Protein AF-A0A6B1F336-F1 (afdb_monomer)

Nearest PDB structures (foldseek):
  6aym-assembly1_A  TM=8.377E-01  e=5.471E-07  Campylobacter jejuni
  3nm4-assembly1_B  TM=8.228E-01  e=7.830E-07  Helicobacter pylori J99
  4bmy-assembly1_A  TM=8.134E-01  e=9.943E-07  Helicobacter pylori 26695
  4bn0-assembly2_D  TM=7.782E-01  e=7.830E-07  Helicobacter pylori 26695
  4bmy-assembly1_B  TM=7.282E-01  e=1.604E-06  Helicobacter pylori 26695

Foldseek 3Di:
DDDDDDDDDDDDDDDDDPPPPPPPVVVVVVVVVVVVVVVVVVPPPPPPQQPAAEEFAEEEEQDVVVLVVQVVQFDPWDWDQDPNWIWIWGAHPNTTYIYGYQYPDPVSNVVVVVVNVSRHNHPYYDYDYDDDDPDPVADPPAAEDDQKAFDQQQWAQFDDDPPATDDDPPFDQPDDADRRTGGAFDWDDDPPDPDIDTDGIDGDDPVVSVVVVVVQVVDFADQADPVGDGDPDGYGYD

Mean predicted aligned error: 11.98 Å

Sequence (238 aa):
MDNEFEPRIEKDQEISMNTMRYRSNRFTTGMVMLVITTILIVLTPVAKSEELIGERIAVVSAFAPELEILKSEIEDGSVHRINGIEFTTGVLEGQDVVLFLSGISMVNATMTVQLALNQFNIRSIVFSGIAGGVDPQFDIGDVIIAEQWGQYLEMVFARQIEEGWETIPFFEYPYGNFGMMFPRSVTVVREGLDTPETRFWFPADQGLLENALQTAGNIVLERCTDGGLCLPETPKIS

Structure (mmCIF, N/CA/C/O backbone):
data_AF-A0A6B1F336-F1
#
_entry.id   AF-A0A6B1F336-F1
#
loop_
_atom_site.group_PDB
_atom_site.id
_atom_site.type_symbol
_atom_site.label_atom_id
_atom_site.label_alt_id
_atom_site.label_comp_id
_atom_site.label_asym_id
_atom_site.label_entity_id
_atom_site.label_seq_id
_atom_site.pdbx_PDB_ins_code
_atom_site.Cartn_x
_atom_site.Cartn_y
_atom_site.Cartn_z
_atom_site.occupancy
_atom_site.B_iso_or_equiv
_atom_site.auth_seq_id
_atom_site.auth_comp_id
_atom_site.auth_asym_id
_atom_site.auth_atom_id
_atom_site.pdbx_PDB_model_num
ATOM 1 N N . MET A 1 1 ? 39.350 85.275 -24.161 1.00 43.38 1 MET A N 1
ATOM 2 C CA . MET A 1 1 ? 38.900 84.322 -23.122 1.00 43.38 1 MET A CA 1
ATOM 3 C C . MET A 1 1 ? 40.160 83.759 -22.465 1.00 43.38 1 MET A C 1
ATOM 5 O O . MET A 1 1 ? 40.454 82.583 -22.607 1.00 43.38 1 MET A O 1
ATOM 9 N N . ASP A 1 2 ? 41.099 84.618 -22.063 1.00 33.50 2 ASP A N 1
ATOM 10 C CA . ASP A 1 2 ? 41.127 85.410 -20.808 1.00 33.50 2 ASP A CA 1
ATOM 11 C C . ASP A 1 2 ? 41.397 84.445 -19.639 1.00 33.50 2 ASP A C 1
ATOM 13 O O . ASP A 1 2 ? 40.483 83.761 -19.194 1.00 33.50 2 ASP A O 1
ATOM 17 N N . ASN A 1 3 ? 42.657 84.041 -19.442 1.00 29.06 3 ASN A N 1
ATOM 18 C CA . ASN A 1 3 ? 43.692 84.624 -18.563 1.00 29.06 3 ASN A CA 1
ATOM 19 C C . ASN A 1 3 ? 43.3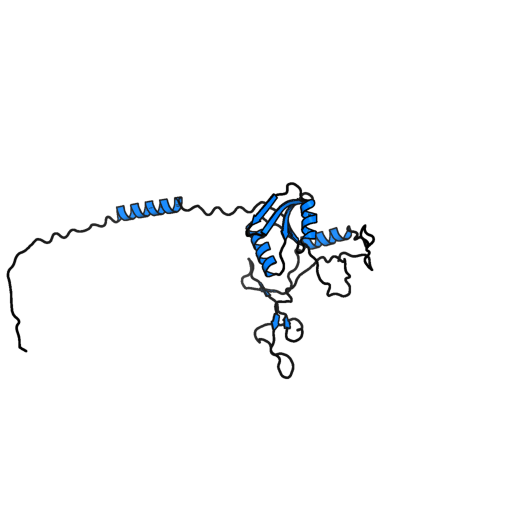36 84.667 -17.065 1.00 29.06 3 ASN A C 1
ATOM 21 O O . ASN A 1 3 ? 42.401 85.352 -16.673 1.00 29.06 3 ASN A O 1
ATOM 25 N N . GLU A 1 4 ? 44.173 83.946 -16.300 1.00 38.00 4 GLU A N 1
ATOM 26 C CA . GLU A 1 4 ? 44.745 84.234 -14.970 1.00 38.00 4 GLU A CA 1
ATOM 27 C C . GLU A 1 4 ? 43.874 84.906 -13.899 1.00 38.00 4 GLU A C 1
ATOM 29 O O . GLU A 1 4 ? 43.385 86.008 -14.098 1.00 38.00 4 GLU A O 1
ATOM 34 N N . PHE A 1 5 ? 43.845 84.319 -12.694 1.00 33.66 5 PHE A N 1
ATOM 35 C CA . PHE A 1 5 ? 44.401 84.951 -11.482 1.00 33.66 5 PHE A CA 1
ATOM 36 C C . PHE A 1 5 ? 44.210 84.040 -10.250 1.00 33.66 5 PHE A C 1
ATOM 38 O O . PHE A 1 5 ? 43.093 83.805 -9.800 1.00 33.66 5 PHE A O 1
ATOM 45 N N . GLU A 1 6 ? 45.310 83.587 -9.650 1.00 39.00 6 GLU A N 1
ATOM 46 C CA . GLU A 1 6 ? 45.445 83.604 -8.184 1.00 39.00 6 GLU A CA 1
ATOM 47 C C . GLU A 1 6 ? 46.127 84.942 -7.833 1.00 39.00 6 GLU A C 1
ATOM 49 O O . GLU A 1 6 ? 46.970 85.361 -8.636 1.00 39.00 6 GLU A O 1
ATOM 54 N N . PRO A 1 7 ? 45.847 85.629 -6.692 1.00 40.34 7 PRO A N 1
ATOM 55 C CA . PRO A 1 7 ? 46.246 85.084 -5.381 1.00 40.34 7 PRO A CA 1
ATOM 56 C C . PRO A 1 7 ? 45.521 85.610 -4.095 1.00 40.34 7 PRO A C 1
ATOM 58 O O . PRO A 1 7 ? 44.854 86.637 -4.083 1.00 40.34 7 PRO A O 1
ATOM 61 N N . ARG A 1 8 ? 45.808 84.920 -2.974 1.00 30.42 8 ARG A N 1
ATOM 62 C CA . ARG A 1 8 ? 46.264 85.434 -1.648 1.00 30.42 8 ARG A CA 1
ATOM 63 C C . ARG A 1 8 ? 45.328 86.243 -0.694 1.00 30.42 8 ARG A C 1
ATOM 65 O O . ARG A 1 8 ? 45.222 87.455 -0.792 1.00 30.42 8 ARG A O 1
ATOM 72 N N . ILE A 1 9 ? 44.906 85.522 0.367 1.00 32.06 9 ILE A N 1
ATOM 73 C CA . ILE A 1 9 ? 45.094 85.744 1.837 1.00 32.06 9 ILE A CA 1
ATOM 74 C C . ILE A 1 9 ? 44.223 86.743 2.659 1.00 32.06 9 ILE A C 1
ATOM 76 O O . ILE A 1 9 ? 44.150 87.933 2.383 1.00 32.06 9 ILE A O 1
ATOM 80 N N . GLU A 1 10 ? 43.717 86.160 3.765 1.00 32.97 10 GLU A N 1
ATOM 81 C CA . GLU A 1 10 ? 43.326 86.641 5.116 1.00 32.97 10 GLU A CA 1
ATOM 82 C C . GLU A 1 10 ? 42.222 87.683 5.331 1.00 32.97 10 GLU A C 1
ATOM 84 O O . GLU A 1 10 ? 42.366 88.871 5.052 1.00 32.97 10 GLU A O 1
ATOM 89 N N . LYS A 1 11 ? 41.220 87.257 6.117 1.00 32.69 11 LYS A N 1
ATOM 90 C CA . LYS A 1 11 ? 41.076 87.780 7.483 1.00 32.69 11 LYS A CA 1
ATOM 91 C C . LYS A 1 11 ? 40.481 86.741 8.434 1.00 32.69 11 LYS A C 1
ATOM 93 O O . LYS A 1 11 ? 39.461 86.124 8.138 1.00 32.69 11 LYS A O 1
ATOM 98 N N . ASP A 1 12 ? 41.163 86.592 9.560 1.00 32.72 12 ASP A N 1
ATOM 99 C CA . ASP A 1 12 ? 40.822 85.796 10.730 1.00 32.72 12 ASP A CA 1
ATOM 100 C C . ASP A 1 12 ? 39.428 86.092 11.290 1.00 32.72 12 ASP A C 1
ATOM 102 O O . ASP A 1 12 ? 39.034 87.255 11.390 1.00 32.72 12 ASP A O 1
ATOM 106 N N . GLN A 1 13 ? 38.755 85.053 11.789 1.00 34.59 13 GLN A N 1
ATOM 107 C CA . GLN A 1 13 ? 38.237 85.077 13.159 1.00 34.59 13 GLN A CA 1
ATOM 108 C C . GLN A 1 13 ? 37.885 83.664 13.642 1.00 34.59 13 GLN A C 1
ATOM 110 O O . GLN A 1 13 ? 36.999 82.990 13.120 1.00 34.59 13 GLN A O 1
ATOM 115 N N . GLU A 1 14 ? 38.623 83.241 14.667 1.00 33.72 14 GLU A N 1
ATOM 116 C CA . GLU A 1 14 ? 38.375 82.084 15.521 1.00 33.72 14 GLU A CA 1
ATOM 117 C C . GLU A 1 14 ? 36.916 82.004 15.990 1.00 33.72 14 GLU A C 1
ATOM 119 O O . GLU A 1 14 ? 36.414 82.925 16.633 1.00 33.72 14 GLU A O 1
ATOM 124 N N . ILE A 1 15 ? 36.272 80.848 15.804 1.00 38.19 15 ILE A N 1
ATOM 125 C CA . ILE A 1 15 ? 35.201 80.401 16.702 1.00 38.19 15 ILE A CA 1
ATOM 126 C C . ILE A 1 15 ? 35.494 78.960 17.123 1.00 38.19 15 ILE A C 1
ATOM 128 O O . ILE A 1 15 ? 35.215 77.994 16.420 1.00 38.19 15 ILE A O 1
ATOM 132 N N . SER A 1 16 ? 36.123 78.885 18.294 1.00 38.12 16 SER A N 1
ATOM 133 C CA . SER A 1 16 ? 36.136 77.818 19.296 1.00 38.12 16 SER A CA 1
ATOM 134 C C . SER A 1 16 ? 35.609 76.433 18.889 1.00 38.12 16 SER A C 1
ATOM 136 O O . SER A 1 16 ? 34.413 76.164 18.765 1.00 38.12 16 SER A O 1
ATOM 138 N N . MET A 1 17 ? 36.566 75.516 18.818 1.00 31.95 17 MET A N 1
ATOM 139 C CA . MET A 1 17 ? 36.429 74.073 18.728 1.00 31.95 17 MET A CA 1
ATOM 140 C C . MET A 1 17 ? 35.826 73.487 20.019 1.00 31.95 17 MET A C 1
ATOM 142 O O . MET A 1 17 ? 36.551 73.107 20.935 1.00 31.95 17 MET A O 1
ATOM 146 N N . ASN A 1 18 ? 34.500 73.335 20.075 1.00 36.03 18 ASN A N 1
ATOM 147 C CA . ASN A 1 18 ? 33.860 72.416 21.020 1.00 36.03 18 ASN A CA 1
ATOM 148 C C . ASN A 1 18 ? 33.787 71.021 20.390 1.00 36.03 18 ASN A C 1
ATOM 150 O O . ASN A 1 18 ? 32.838 70.659 19.696 1.00 36.03 18 ASN A O 1
ATOM 154 N N . THR A 1 19 ? 34.814 70.215 20.654 1.00 38.88 19 THR A N 1
ATOM 155 C CA . THR A 1 19 ? 34.783 68.768 20.434 1.00 38.88 19 THR A CA 1
ATOM 156 C C . THR A 1 19 ? 33.778 68.148 21.403 1.00 38.88 19 THR A C 1
ATOM 158 O O . THR A 1 19 ? 34.105 67.751 22.522 1.00 38.88 19 THR A O 1
ATOM 161 N N . MET A 1 20 ? 32.518 68.056 20.978 1.00 36.62 20 MET A N 1
ATOM 162 C CA . MET A 1 20 ? 31.505 67.276 21.680 1.00 36.62 20 MET A CA 1
ATOM 163 C C . MET A 1 20 ? 31.857 65.791 21.505 1.00 36.62 20 MET A C 1
ATOM 165 O O . MET A 1 20 ? 31.431 65.123 20.566 1.00 36.62 20 MET A O 1
ATOM 169 N N . ARG A 1 21 ? 32.716 65.277 22.394 1.00 39.59 21 ARG A N 1
ATOM 170 C CA . ARG A 1 21 ? 32.982 63.845 22.553 1.00 39.59 21 ARG A CA 1
ATOM 171 C C . ARG A 1 21 ? 31.654 63.151 22.857 1.00 39.59 21 ARG A C 1
ATOM 173 O O . ARG A 1 21 ? 31.226 63.116 24.010 1.00 39.59 21 ARG A O 1
ATOM 180 N N . TYR A 1 22 ? 31.022 62.566 21.843 1.00 45.56 22 TYR A N 1
ATOM 181 C CA . TYR A 1 22 ? 29.953 61.594 22.041 1.00 45.56 22 TYR A CA 1
ATOM 182 C C . TYR A 1 22 ? 30.577 60.350 22.686 1.00 45.56 22 TYR A C 1
ATOM 184 O O . TYR A 1 22 ? 31.085 59.450 22.018 1.00 45.56 22 TYR A O 1
ATOM 192 N N . ARG A 1 23 ? 30.628 60.339 24.023 1.00 47.25 23 ARG A N 1
ATOM 193 C CA . ARG A 1 23 ? 30.954 59.153 24.819 1.00 47.25 23 ARG A CA 1
ATOM 194 C C . ARG A 1 23 ? 29.787 58.190 24.635 1.00 47.25 23 ARG A C 1
ATOM 196 O O . ARG A 1 23 ? 28.815 58.249 25.382 1.00 47.25 23 ARG A O 1
ATOM 203 N N . SER A 1 24 ? 29.863 57.334 23.614 1.00 52.38 24 SER A N 1
ATOM 204 C CA . SER A 1 24 ? 28.939 56.213 23.492 1.00 52.38 24 SER A CA 1
ATOM 205 C C . SER A 1 24 ? 29.091 55.377 24.757 1.00 52.38 24 SER A C 1
ATOM 207 O O . SER A 1 24 ? 30.141 54.808 25.064 1.00 52.38 24 SER A O 1
ATOM 209 N N . ASN A 1 25 ? 28.053 55.403 25.580 1.00 51.66 25 ASN A N 1
ATOM 210 C CA . ASN A 1 25 ? 28.054 54.719 26.851 1.00 51.66 25 ASN A CA 1
ATOM 211 C C . ASN A 1 25 ? 27.819 53.233 26.515 1.00 51.66 25 ASN A C 1
ATOM 213 O O . ASN A 1 25 ? 26.686 52.756 26.420 1.00 51.66 25 ASN A O 1
ATOM 217 N N . ARG A 1 26 ? 28.915 52.517 26.208 1.00 55.91 26 ARG A N 1
ATOM 218 C CA . ARG A 1 26 ? 28.899 51.106 25.7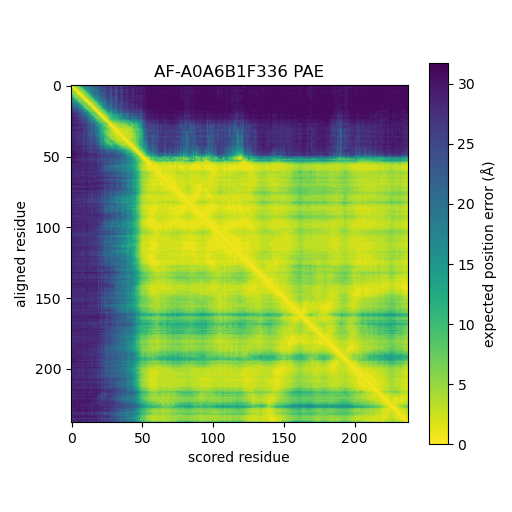65 1.00 55.91 26 ARG A CA 1
ATOM 219 C C . ARG A 1 26 ? 28.128 50.214 26.749 1.00 55.91 26 ARG A C 1
ATOM 221 O O . ARG A 1 26 ? 27.511 49.243 26.331 1.00 55.91 26 ARG A O 1
ATOM 228 N N . PHE A 1 27 ? 28.078 50.611 28.023 1.00 55.94 27 PHE A N 1
ATOM 229 C CA . PHE A 1 27 ? 27.295 49.968 29.078 1.00 55.94 27 PHE A CA 1
ATOM 230 C C . PHE A 1 27 ? 25.774 50.106 28.916 1.00 55.94 27 PHE A C 1
ATOM 232 O O . PHE A 1 27 ? 25.071 49.104 28.997 1.00 55.94 27 PHE A O 1
ATOM 239 N N . THR A 1 28 ? 25.238 51.303 28.652 1.00 56.69 28 THR A N 1
ATOM 240 C CA . THR A 1 28 ? 23.777 51.470 28.498 1.00 56.69 28 THR A CA 1
ATOM 241 C C . THR A 1 28 ? 23.286 50.907 27.173 1.00 56.69 28 THR A C 1
ATOM 243 O O . THR A 1 28 ? 22.206 50.333 27.120 1.00 56.69 28 THR A O 1
ATOM 246 N N . THR A 1 29 ? 24.100 50.998 26.119 1.00 58.81 29 THR A N 1
ATOM 247 C CA . THR A 1 29 ? 23.780 50.398 24.813 1.00 58.81 29 THR A CA 1
ATOM 248 C C . THR A 1 29 ? 23.741 48.870 24.913 1.00 58.81 29 THR A C 1
ATOM 250 O O . THR A 1 29 ? 22.810 48.248 24.411 1.00 58.81 29 THR A O 1
ATOM 253 N N . GLY A 1 30 ? 24.697 48.267 25.633 1.00 61.75 30 GLY A N 1
ATOM 254 C CA . GLY A 1 30 ? 24.713 46.828 25.901 1.00 61.75 30 GLY A CA 1
ATOM 255 C C . GLY A 1 30 ? 23.537 46.364 26.762 1.00 61.75 30 GLY A C 1
ATOM 256 O O . GLY A 1 30 ? 22.941 45.338 26.462 1.00 61.75 30 GLY A O 1
ATOM 257 N N . MET A 1 31 ? 23.146 47.136 27.780 1.00 65.50 31 MET A N 1
ATOM 258 C CA . MET A 1 31 ? 22.017 46.791 28.654 1.00 65.50 31 MET A CA 1
ATOM 259 C C . MET A 1 31 ? 20.665 46.898 27.936 1.00 65.50 31 MET A C 1
ATOM 261 O O . MET A 1 31 ? 19.825 46.019 28.090 1.00 65.50 31 MET A O 1
ATOM 265 N N . VAL A 1 32 ? 20.467 47.930 27.109 1.00 68.06 32 VAL A N 1
ATOM 266 C CA . VAL A 1 32 ? 19.256 48.077 26.285 1.00 68.06 32 VAL A CA 1
ATOM 267 C C . VAL A 1 32 ? 19.181 46.972 25.232 1.00 68.06 32 VAL A C 1
ATOM 269 O O . VAL A 1 32 ? 18.121 46.380 25.058 1.00 68.06 32 VAL A O 1
ATOM 272 N N . MET A 1 33 ? 20.300 46.632 24.584 1.00 63.00 33 MET A N 1
ATOM 273 C CA . MET A 1 33 ? 20.345 45.512 23.641 1.00 63.00 33 MET A CA 1
ATOM 274 C C . MET A 1 33 ? 20.056 44.176 24.339 1.00 63.00 33 MET A C 1
ATOM 276 O O . MET A 1 33 ? 19.300 43.371 23.803 1.00 63.00 33 MET A O 1
ATOM 280 N N . LEU A 1 34 ? 20.590 43.957 25.547 1.00 68.69 34 LEU A N 1
ATOM 281 C CA . LEU A 1 34 ? 20.335 42.747 26.329 1.00 68.69 34 LEU A CA 1
ATOM 282 C C . LEU A 1 34 ? 18.849 42.638 26.678 1.00 68.69 34 LEU A C 1
ATOM 284 O O . LEU A 1 34 ? 18.248 41.625 26.363 1.00 68.69 34 LEU A O 1
ATOM 288 N N . VAL A 1 35 ? 18.242 43.704 27.213 1.00 72.12 35 VAL A N 1
ATOM 289 C CA . VAL A 1 35 ? 16.811 43.750 27.567 1.00 72.12 35 VAL A CA 1
ATOM 290 C C . VAL A 1 35 ? 15.918 43.525 26.345 1.00 72.12 35 VAL A C 1
ATOM 292 O O . VAL A 1 35 ? 14.971 42.748 26.423 1.00 72.12 35 VAL A O 1
ATOM 295 N N . ILE A 1 36 ? 16.234 44.147 25.205 1.00 69.94 36 ILE A N 1
ATOM 296 C CA . ILE A 1 36 ? 15.511 43.924 23.944 1.00 69.94 36 ILE A CA 1
ATOM 297 C C . ILE A 1 36 ? 15.635 42.460 23.497 1.00 69.94 36 ILE A C 1
ATOM 299 O O . ILE A 1 36 ? 14.638 41.859 23.108 1.00 69.94 36 ILE A O 1
ATOM 303 N N . THR A 1 37 ? 16.823 41.860 23.610 1.00 64.19 37 THR A N 1
ATOM 304 C CA . THR A 1 37 ? 17.054 40.453 23.242 1.00 64.19 37 THR A CA 1
ATOM 305 C C . THR A 1 37 ? 16.303 39.495 24.172 1.00 64.19 37 THR A C 1
ATOM 307 O O . THR A 1 37 ? 15.678 38.554 23.693 1.00 64.19 37 THR A O 1
ATOM 310 N N . THR A 1 38 ? 16.274 39.747 25.487 1.00 65.25 38 THR A N 1
ATOM 311 C CA . THR A 1 38 ? 15.503 38.921 26.431 1.00 65.25 38 THR A CA 1
ATOM 312 C C . THR A 1 38 ? 14.000 39.044 26.192 1.00 65.25 38 THR A C 1
ATOM 314 O O . THR A 1 38 ? 13.295 38.043 26.236 1.00 65.25 38 THR A O 1
ATOM 317 N N . ILE A 1 39 ? 13.503 40.250 25.896 1.00 67.62 39 ILE A N 1
ATOM 318 C CA . ILE A 1 39 ? 12.091 40.479 25.558 1.00 67.62 39 ILE A CA 1
ATOM 319 C C . ILE A 1 39 ? 11.716 39.747 24.261 1.00 67.62 39 ILE A C 1
ATOM 321 O O . ILE A 1 39 ? 10.661 39.121 24.208 1.00 67.62 39 ILE A O 1
ATOM 325 N N . LEU A 1 40 ? 12.585 39.758 23.246 1.00 61.00 40 LEU A N 1
ATOM 326 C CA . LEU A 1 40 ? 12.384 39.005 22.003 1.00 61.00 40 LEU A CA 1
ATOM 327 C C . LEU A 1 40 ? 12.316 37.488 22.242 1.00 61.00 40 LEU A C 1
ATOM 329 O O . LEU A 1 40 ? 11.450 36.845 21.664 1.00 61.00 40 LEU A O 1
ATOM 333 N N . ILE A 1 41 ? 13.146 36.926 23.127 1.00 63.16 41 ILE A N 1
ATOM 334 C CA . ILE A 1 41 ? 13.123 35.489 23.476 1.00 63.16 41 ILE A CA 1
ATOM 335 C C . ILE A 1 41 ? 11.853 35.100 24.255 1.00 63.16 41 ILE A C 1
ATOM 337 O O . ILE A 1 41 ? 11.340 33.997 24.100 1.00 63.16 41 ILE A O 1
ATOM 341 N N . VAL A 1 42 ? 11.318 35.994 25.091 1.00 62.44 42 VAL A N 1
ATOM 342 C CA . VAL A 1 42 ? 10.074 35.734 25.843 1.00 62.44 42 VAL A CA 1
ATOM 343 C C . VAL A 1 42 ? 8.831 35.895 24.957 1.00 62.44 42 VAL A C 1
ATOM 345 O O . VAL A 1 42 ? 7.820 35.238 25.194 1.00 62.44 42 VAL A O 1
ATOM 348 N N . LEU A 1 43 ? 8.897 36.754 23.933 1.00 59.19 43 LEU A N 1
ATOM 349 C CA . LEU A 1 43 ? 7.804 36.999 22.986 1.00 59.19 43 LEU A CA 1
ATOM 350 C C . LEU A 1 43 ? 7.815 36.067 21.773 1.00 59.19 43 LEU A C 1
ATOM 352 O O . LEU A 1 43 ? 6.814 36.022 21.057 1.00 59.19 43 LEU A O 1
ATOM 356 N N . THR A 1 44 ? 8.896 35.322 21.519 1.00 59.69 44 THR A N 1
ATOM 357 C CA . THR A 1 44 ? 8.809 34.215 20.568 1.00 59.69 44 THR A CA 1
ATOM 358 C C . THR A 1 44 ? 7.836 33.197 21.146 1.00 59.69 44 THR A C 1
ATOM 360 O O . THR A 1 44 ? 8.102 32.694 22.242 1.00 59.69 44 THR A O 1
ATOM 363 N N . PRO A 1 45 ? 6.727 32.861 20.459 1.00 57.53 45 PRO A N 1
ATOM 364 C CA . PRO A 1 45 ? 6.021 31.645 20.802 1.00 57.53 45 PRO A CA 1
ATOM 365 C C . PRO A 1 45 ? 7.070 30.542 20.699 1.00 57.53 45 PRO A C 1
ATOM 367 O O . PRO A 1 45 ? 7.608 30.296 19.618 1.00 57.53 45 PRO A O 1
ATOM 370 N N . VAL A 1 46 ? 7.427 29.937 21.836 1.00 57.78 46 VAL A N 1
ATOM 371 C CA . VAL A 1 46 ? 8.085 28.633 21.824 1.00 57.78 46 VAL A CA 1
ATOM 372 C C . VAL A 1 46 ? 7.229 27.816 20.876 1.00 57.78 46 VAL A C 1
ATOM 374 O O . VAL A 1 46 ? 6.024 27.702 21.114 1.00 57.78 46 VAL A O 1
ATOM 377 N N . ALA A 1 47 ? 7.807 27.384 19.753 1.00 55.84 47 ALA A N 1
ATOM 378 C CA . ALA A 1 47 ? 7.118 26.518 18.818 1.00 55.84 47 ALA A CA 1
ATOM 379 C C . ALA A 1 47 ? 6.642 25.331 19.650 1.00 55.84 47 ALA A C 1
ATOM 381 O O . ALA A 1 47 ? 7.451 24.520 20.100 1.00 55.84 47 ALA A O 1
ATOM 382 N N . LYS A 1 48 ? 5.350 25.323 19.985 1.00 44.28 48 LYS A N 1
ATOM 383 C CA . LYS A 1 48 ? 4.733 24.225 20.704 1.00 44.28 48 LYS A CA 1
ATOM 384 C C . LYS A 1 48 ? 4.931 23.055 19.757 1.00 44.28 48 LYS A C 1
ATOM 386 O O . LYS A 1 48 ? 4.409 23.109 18.646 1.00 44.28 48 LYS A O 1
ATOM 391 N N . SER A 1 49 ? 5.773 22.095 20.137 1.00 57.84 49 SER A N 1
ATOM 392 C CA . SER A 1 49 ? 5.875 20.842 19.399 1.00 57.84 49 SER A CA 1
ATOM 393 C C . SER A 1 49 ? 4.446 20.358 19.219 1.00 57.84 49 SER A C 1
ATOM 395 O O . SER A 1 49 ? 3.724 20.249 20.214 1.00 57.84 49 SER A O 1
ATOM 397 N N . GLU A 1 50 ? 4.012 20.219 17.971 1.00 64.75 50 GLU A N 1
ATOM 398 C CA . GLU A 1 50 ? 2.686 19.706 17.663 1.00 64.75 50 GLU A CA 1
ATOM 399 C C . GLU A 1 50 ? 2.647 18.310 18.288 1.00 64.75 50 GLU A C 1
ATOM 401 O O . GLU A 1 50 ? 3.413 17.423 17.914 1.00 64.75 50 GLU A O 1
ATOM 406 N N . GLU A 1 51 ? 1.923 18.184 19.399 1.00 78.56 51 GLU A N 1
ATOM 407 C CA . GLU A 1 51 ? 1.889 16.947 20.161 1.00 78.56 51 GLU A CA 1
ATOM 408 C C . GLU A 1 51 ? 1.108 15.952 19.316 1.00 78.56 51 GLU A C 1
ATOM 410 O O . GLU A 1 51 ? -0.068 16.184 19.021 1.00 78.56 51 GLU A O 1
ATOM 415 N N . LEU A 1 52 ? 1.791 14.893 18.873 1.00 85.00 52 LEU A N 1
ATOM 416 C CA . LEU A 1 52 ? 1.174 13.852 18.066 1.00 85.00 52 LEU A CA 1
ATOM 417 C C . LEU A 1 52 ? -0.065 13.336 18.791 1.00 85.00 52 LEU A C 1
ATOM 419 O O . LEU A 1 52 ? -0.019 12.998 19.976 1.00 85.00 52 LEU A O 1
ATOM 423 N N . ILE A 1 53 ? -1.175 13.248 18.070 1.00 82.88 53 ILE A N 1
ATOM 424 C CA . ILE A 1 53 ? -2.404 12.706 18.638 1.00 82.88 53 ILE A CA 1
ATOM 425 C C . ILE A 1 53 ? -2.142 11.216 18.911 1.00 82.88 53 ILE A C 1
ATOM 427 O O . ILE A 1 53 ? -1.652 10.527 18.016 1.00 82.88 53 ILE A O 1
ATOM 431 N N . GLY A 1 54 ? -2.445 10.760 20.137 1.00 87.62 54 GLY A N 1
ATOM 432 C CA . GLY A 1 54 ? -1.950 9.540 20.808 1.00 87.62 54 GLY A CA 1
ATOM 433 C C . GLY A 1 54 ? -1.780 8.251 19.990 1.00 87.62 54 GLY A C 1
ATOM 434 O O . GLY A 1 54 ? -2.285 8.127 18.876 1.00 87.62 54 GLY A O 1
ATOM 435 N N . GLU A 1 55 ? -1.051 7.290 20.564 1.00 95.00 55 GLU A N 1
ATOM 436 C CA . GLU A 1 55 ? -0.610 6.063 19.881 1.00 95.00 55 GLU A CA 1
ATOM 437 C C . GLU A 1 55 ? -1.752 5.305 19.182 1.00 95.00 55 GLU A C 1
ATOM 439 O O . GLU A 1 55 ? -2.806 5.107 19.777 1.00 95.00 55 GLU A O 1
ATOM 444 N N . ARG A 1 56 ? -1.562 4.901 17.916 1.00 97.31 56 ARG A N 1
ATOM 445 C CA . ARG A 1 56 ? -2.613 4.245 17.113 1.00 97.31 56 ARG A CA 1
ATOM 446 C C . ARG A 1 56 ? -2.093 3.405 15.948 1.00 97.31 56 ARG A C 1
ATOM 448 O O . ARG A 1 56 ? -0.977 3.617 15.469 1.00 97.31 56 ARG A O 1
ATOM 455 N N . ILE A 1 57 ? -2.937 2.509 15.435 1.00 98.19 57 ILE A N 1
ATOM 456 C CA . ILE A 1 57 ? -2.733 1.826 14.147 1.00 98.19 57 ILE A CA 1
ATOM 457 C C . ILE A 1 57 ? -3.322 2.687 13.025 1.00 98.19 57 ILE A C 1
ATOM 459 O O . ILE A 1 57 ? -4.480 3.094 13.084 1.00 98.19 57 ILE A O 1
ATOM 463 N N . ALA A 1 58 ? -2.555 2.945 11.971 1.00 98.31 58 ALA A N 1
ATOM 464 C CA . ALA A 1 58 ? -3.105 3.508 10.746 1.00 98.31 58 ALA A CA 1
ATOM 465 C C . ALA A 1 58 ? -3.710 2.398 9.887 1.00 98.31 58 ALA A C 1
ATOM 467 O O . ALA A 1 58 ? -3.009 1.466 9.499 1.00 98.31 58 ALA A O 1
ATOM 468 N N . VAL A 1 59 ? -4.992 2.520 9.562 1.00 98.12 59 VAL A N 1
ATOM 469 C CA . VAL A 1 59 ? -5.684 1.636 8.625 1.00 98.12 59 VAL A CA 1
ATOM 470 C C . VAL A 1 59 ? -5.983 2.447 7.369 1.00 98.12 59 VAL A C 1
ATOM 472 O O . VAL A 1 59 ? -6.793 3.373 7.363 1.00 98.12 59 VAL A O 1
ATOM 475 N N . VAL A 1 60 ? -5.249 2.140 6.307 1.00 98.12 60 VAL A N 1
ATOM 476 C CA . VAL A 1 60 ? -5.216 2.920 5.071 1.00 98.12 60 VAL A CA 1
ATOM 477 C C . VAL A 1 60 ? -5.918 2.136 3.980 1.00 98.12 60 VAL A C 1
ATOM 479 O O . VAL A 1 60 ? -5.592 0.973 3.765 1.00 98.12 60 VAL A O 1
ATOM 482 N N . SER A 1 61 ? -6.839 2.766 3.252 1.00 96.75 61 SER A N 1
ATOM 483 C CA . SER A 1 61 ? -7.433 2.150 2.061 1.00 96.75 61 SER A CA 1
ATOM 484 C C . SER A 1 61 ? -7.171 2.972 0.801 1.00 96.75 61 SER A C 1
ATOM 486 O O . SER A 1 61 ? -7.125 4.204 0.830 1.00 96.75 61 SER A O 1
ATOM 488 N N . ALA A 1 62 ? -7.005 2.288 -0.329 1.00 92.88 62 ALA A N 1
ATOM 489 C CA . ALA A 1 62 ? -7.020 2.910 -1.651 1.00 92.88 62 ALA A CA 1
ATOM 490 C C . ALA A 1 62 ? -8.442 3.108 -2.210 1.00 92.88 62 ALA A C 1
ATOM 492 O O . ALA A 1 62 ? -8.616 3.852 -3.178 1.00 92.88 62 ALA A O 1
ATOM 493 N N . PHE A 1 63 ? -9.454 2.450 -1.634 1.00 93.31 63 PHE A N 1
ATOM 494 C CA . PHE A 1 63 ? -10.798 2.359 -2.194 1.00 93.31 63 PHE A CA 1
ATOM 495 C C . PHE A 1 63 ? -11.866 2.787 -1.180 1.00 93.31 63 PHE A C 1
ATOM 497 O O . PHE A 1 63 ? -12.060 2.170 -0.140 1.00 93.31 63 PHE A O 1
ATOM 504 N N . ALA A 1 64 ? -12.591 3.864 -1.497 1.00 93.81 64 ALA A N 1
ATOM 505 C CA . ALA A 1 64 ? -13.525 4.491 -0.558 1.00 93.81 64 ALA A CA 1
ATOM 506 C C . ALA A 1 64 ? -14.574 3.536 0.049 1.00 93.81 64 ALA A C 1
ATOM 508 O O . ALA A 1 64 ? -14.734 3.578 1.264 1.00 93.81 64 ALA A O 1
ATOM 509 N N . PRO A 1 65 ? -15.243 2.650 -0.715 1.00 93.31 65 PRO A N 1
ATOM 510 C CA . PRO A 1 65 ? -16.217 1.724 -0.139 1.00 93.31 65 PRO A CA 1
ATOM 511 C C . PRO A 1 65 ? -15.654 0.796 0.944 1.00 93.31 65 PRO A C 1
ATOM 513 O O . PRO A 1 65 ? -16.355 0.542 1.916 1.00 93.31 65 PRO A O 1
ATOM 516 N N . GLU A 1 66 ? -14.402 0.337 0.824 1.00 90.94 66 GLU A N 1
ATOM 517 C CA . GLU A 1 66 ? -13.752 -0.457 1.882 1.00 90.94 66 GLU A CA 1
ATOM 518 C C . GLU A 1 66 ? -13.611 0.360 3.168 1.00 90.94 66 GLU A C 1
ATOM 520 O O . GLU A 1 66 ? -13.926 -0.117 4.256 1.00 90.94 66 GLU A O 1
ATOM 525 N N . LEU A 1 67 ? -13.170 1.615 3.044 1.00 94.75 67 LEU A N 1
ATOM 526 C CA . LEU A 1 67 ? -12.970 2.483 4.200 1.00 94.75 67 LEU A CA 1
ATOM 527 C C . LEU A 1 67 ? -14.291 2.845 4.888 1.00 94.75 67 LEU A C 1
ATOM 529 O O . LEU A 1 67 ? -14.332 2.937 6.110 1.00 94.75 67 LEU A O 1
ATOM 533 N N . GLU A 1 68 ? -15.360 3.064 4.121 1.00 95.19 68 GLU A N 1
ATOM 534 C CA . GLU A 1 68 ? -16.668 3.426 4.677 1.00 95.19 68 GLU A CA 1
ATOM 535 C C . GLU A 1 68 ? -17.296 2.284 5.491 1.00 95.19 68 GLU A C 1
ATOM 537 O O . GLU A 1 68 ? -17.943 2.557 6.501 1.00 95.19 68 GLU A O 1
ATOM 542 N N . ILE A 1 69 ? -17.047 1.020 5.123 1.00 93.88 69 ILE A N 1
ATOM 543 C CA . ILE A 1 69 ? -17.449 -0.138 5.940 1.00 93.88 69 ILE A CA 1
ATOM 544 C C . ILE A 1 69 ? -16.752 -0.072 7.304 1.00 93.88 69 ILE A C 1
ATOM 546 O O . ILE A 1 69 ? -17.424 -0.047 8.331 1.00 93.88 69 ILE A O 1
ATOM 550 N N . LEU A 1 70 ? -15.425 0.086 7.322 1.00 94.69 70 LEU A N 1
ATOM 551 C CA . LEU A 1 70 ? -14.650 0.172 8.567 1.00 94.69 70 LEU A CA 1
ATOM 552 C C . LEU A 1 70 ? -15.028 1.391 9.420 1.00 94.69 70 LEU A C 1
ATOM 554 O O . LEU A 1 70 ? -15.103 1.305 10.642 1.00 94.69 70 LEU A O 1
ATOM 558 N N . LYS A 1 71 ? -15.297 2.542 8.791 1.00 95.69 71 LYS A N 1
ATOM 559 C CA . LYS A 1 71 ? -15.773 3.739 9.500 1.00 95.69 71 LYS A CA 1
ATOM 560 C C . LYS A 1 71 ? -17.119 3.508 10.184 1.00 95.69 71 LYS A C 1
ATOM 562 O O . LYS A 1 71 ? -17.362 4.112 11.223 1.00 95.69 71 LYS A O 1
ATOM 567 N N . SER A 1 72 ? -17.989 2.677 9.607 1.00 95.75 72 SER A N 1
ATOM 568 C CA . SER A 1 72 ? -19.299 2.374 10.194 1.00 95.75 72 SER A CA 1
ATOM 569 C C . SER A 1 72 ? -19.215 1.509 11.455 1.00 95.75 72 SER A C 1
ATOM 571 O O . SER A 1 72 ? -20.149 1.514 12.254 1.00 95.75 72 SER A O 1
ATOM 573 N N . GLU A 1 73 ? -18.086 0.827 11.651 1.00 96.31 73 GLU A N 1
ATOM 574 C CA . GLU A 1 73 ? -17.797 -0.040 12.798 1.00 96.31 73 GLU A CA 1
ATOM 575 C C . GLU A 1 73 ? -16.950 0.656 13.876 1.00 96.31 73 GLU A C 1
ATOM 577 O O . GLU A 1 73 ? -16.710 0.084 14.935 1.00 96.31 73 GLU A O 1
ATOM 582 N N . ILE A 1 74 ? -16.502 1.895 13.634 1.00 97.06 74 ILE A N 1
ATOM 583 C CA . ILE A 1 74 ? -15.709 2.649 14.608 1.00 97.06 74 ILE A CA 1
ATOM 584 C C . ILE A 1 74 ? -16.554 3.058 15.822 1.00 97.06 74 ILE A C 1
ATOM 586 O O . ILE A 1 74 ? -17.621 3.667 15.702 1.00 97.06 74 ILE A O 1
ATOM 590 N N . GLU A 1 75 ? -15.994 2.824 17.003 1.00 97.75 75 GLU A N 1
ATOM 591 C CA . GLU A 1 75 ? -16.461 3.351 18.280 1.00 97.75 75 GLU A CA 1
ATOM 592 C C . GLU A 1 75 ? -15.708 4.646 18.633 1.00 97.75 75 GLU A C 1
ATOM 594 O O . GLU A 1 75 ? -14.549 4.835 18.257 1.00 97.75 75 GLU A O 1
ATOM 599 N N . ASP A 1 76 ? -16.365 5.572 19.340 1.00 95.94 76 ASP A N 1
ATOM 600 C CA . ASP A 1 76 ? -15.781 6.855 19.774 1.00 95.94 76 ASP A CA 1
ATOM 601 C C . ASP A 1 76 ? -15.096 7.663 18.645 1.00 95.94 76 ASP A C 1
ATOM 603 O O . ASP A 1 76 ? -14.055 8.305 18.815 1.00 95.94 76 ASP A O 1
ATOM 607 N N . GLY A 1 77 ? -15.722 7.641 17.464 1.00 95.94 77 GLY A N 1
ATOM 608 C CA . GLY A 1 77 ? -15.218 8.257 16.241 1.00 95.94 77 GLY A CA 1
ATOM 609 C C . GLY A 1 77 ? -15.083 9.785 16.293 1.00 95.94 77 GLY A C 1
ATOM 610 O O . GLY A 1 77 ? -16.006 10.504 16.678 1.00 95.94 77 GLY A O 1
ATOM 611 N N . SER A 1 78 ? -13.956 10.304 15.802 1.00 97.00 78 SER A N 1
ATOM 612 C CA . SER A 1 78 ? -13.703 11.734 15.593 1.00 97.00 78 SER A CA 1
ATOM 613 C C . SER A 1 78 ? -13.045 11.987 14.239 1.00 97.00 78 SER A C 1
ATOM 615 O O . SER A 1 78 ? -12.147 11.258 13.822 1.00 97.00 78 SER A O 1
ATOM 617 N N . VAL A 1 79 ? -13.490 13.033 13.543 1.00 97.50 79 VAL A N 1
ATOM 618 C CA . VAL A 1 79 ? -13.021 13.377 12.196 1.00 97.50 79 VAL A CA 1
ATOM 619 C C . VAL A 1 79 ? -12.086 14.582 12.249 1.00 97.50 79 VAL A C 1
ATOM 621 O O . VAL A 1 79 ? -12.466 15.660 12.703 1.00 97.50 79 VAL A O 1
ATOM 624 N N . HIS A 1 80 ? -10.887 14.422 11.693 1.00 96.38 80 HIS A N 1
ATOM 625 C CA . HIS A 1 80 ? -9.862 15.456 11.577 1.00 96.38 80 HIS A CA 1
ATOM 626 C C . HIS A 1 80 ? -9.649 15.788 10.105 1.00 96.38 80 HIS A C 1
ATOM 628 O O . HIS A 1 80 ? -9.312 14.917 9.305 1.00 96.38 80 HIS A O 1
ATOM 634 N N . ARG A 1 81 ? -9.831 17.056 9.728 1.00 97.06 81 ARG A N 1
ATOM 635 C CA . ARG A 1 81 ? -9.514 17.534 8.376 1.00 97.06 81 ARG A CA 1
ATOM 636 C C . ARG A 1 81 ? -8.191 18.284 8.400 1.00 97.06 81 ARG A C 1
ATOM 638 O O . ARG A 1 81 ? -8.128 19.387 8.934 1.00 97.06 81 ARG A O 1
ATOM 645 N N . ILE A 1 82 ? -7.157 17.704 7.798 1.00 95.31 82 ILE A N 1
ATOM 646 C CA . ILE A 1 82 ? -5.799 18.260 7.776 1.00 95.31 82 ILE A CA 1
ATOM 647 C C . ILE A 1 82 ? -5.372 18.397 6.318 1.00 95.31 82 ILE A C 1
ATOM 649 O O . ILE A 1 82 ? -5.359 17.419 5.578 1.00 95.31 82 ILE A O 1
ATOM 653 N N . ASN A 1 83 ? -5.065 19.619 5.875 1.00 93.38 83 ASN A N 1
ATOM 654 C CA . ASN A 1 83 ? -4.702 19.926 4.482 1.00 93.38 83 ASN A CA 1
ATOM 655 C C . ASN A 1 83 ? -5.689 19.367 3.434 1.00 93.38 83 ASN A C 1
ATOM 657 O O . ASN A 1 83 ? -5.296 18.969 2.342 1.00 93.38 83 ASN A O 1
ATOM 661 N N . GLY A 1 84 ? -6.982 19.336 3.771 1.00 93.06 84 GLY A N 1
ATOM 662 C CA . GLY A 1 84 ? -8.039 18.811 2.899 1.00 93.06 84 GLY A CA 1
ATOM 663 C C . GLY A 1 84 ? -8.200 17.287 2.919 1.00 93.06 84 GLY A C 1
ATOM 664 O O . GLY A 1 84 ? -9.134 16.787 2.299 1.00 93.06 84 GLY A O 1
ATOM 665 N N . ILE A 1 85 ? -7.357 16.561 3.656 1.00 96.25 85 ILE A N 1
ATOM 666 C CA . ILE A 1 85 ? -7.461 15.113 3.853 1.00 96.25 85 ILE A CA 1
ATOM 667 C C . ILE A 1 85 ? -8.261 14.839 5.127 1.00 96.25 85 ILE A C 1
ATOM 669 O O . ILE A 1 85 ? -8.084 15.509 6.145 1.00 96.25 85 ILE A O 1
ATOM 673 N N . GLU A 1 86 ? -9.168 13.872 5.053 1.00 97.50 86 GLU A N 1
ATOM 674 C CA . GLU A 1 86 ? -9.975 13.420 6.181 1.00 97.50 86 GLU A CA 1
ATOM 675 C C . GLU A 1 86 ? -9.324 12.211 6.856 1.00 97.50 86 GLU A C 1
ATOM 677 O O . GLU A 1 86 ? -9.100 11.183 6.218 1.00 97.50 86 GLU A O 1
ATOM 682 N N . PHE A 1 87 ? -9.070 12.337 8.153 1.00 98.25 87 PHE A N 1
ATOM 683 C CA . PHE A 1 87 ? -8.606 11.270 9.028 1.00 98.25 87 PHE A CA 1
ATOM 684 C C . PHE A 1 87 ? -9.695 10.991 10.060 1.00 98.25 87 PHE A C 1
ATOM 686 O O . PHE A 1 87 ? -10.119 11.903 10.768 1.00 98.25 87 PHE A O 1
ATOM 693 N N . THR A 1 88 ? -10.165 9.751 10.153 1.00 98.31 88 THR A N 1
ATOM 694 C CA . THR A 1 88 ? -11.161 9.345 11.156 1.00 98.31 88 THR A CA 1
ATOM 695 C C . THR A 1 88 ? -10.474 8.533 12.235 1.00 98.31 88 THR A C 1
ATOM 697 O O . THR A 1 88 ? -9.838 7.532 11.939 1.00 98.31 88 THR A O 1
ATOM 700 N N . THR A 1 89 ? -10.564 8.968 13.480 1.00 98.31 89 THR A N 1
ATOM 701 C CA . THR A 1 89 ? -9.913 8.323 14.623 1.00 98.31 89 THR A CA 1
ATOM 702 C C . THR A 1 89 ? -10.961 7.709 15.520 1.00 98.31 89 THR A C 1
ATOM 704 O O . THR A 1 89 ? -12.021 8.306 15.650 1.00 98.31 89 THR A O 1
ATOM 707 N N . GLY A 1 90 ? -10.662 6.603 16.179 1.00 97.69 90 GLY A N 1
ATOM 708 C CA . GLY A 1 90 ? -11.585 5.965 17.113 1.00 97.69 90 GLY A CA 1
ATOM 709 C C . GLY A 1 90 ? -11.048 4.616 17.554 1.00 97.69 90 GLY A C 1
ATOM 710 O O . GLY A 1 90 ? -9.855 4.349 17.393 1.00 97.69 90 GLY A O 1
ATOM 711 N N . VAL A 1 91 ? -11.936 3.775 18.064 1.00 98.12 91 VAL A N 1
ATOM 712 C CA . VAL A 1 91 ? -11.632 2.409 18.480 1.00 98.12 91 VAL A CA 1
ATOM 713 C C . VAL A 1 91 ? -12.271 1.437 17.492 1.00 98.12 91 VAL A C 1
ATOM 715 O O . VAL A 1 91 ? -13.456 1.541 17.194 1.00 98.12 91 VAL A O 1
ATOM 718 N N . LEU A 1 92 ? -11.485 0.498 16.969 1.00 97.06 92 LEU A N 1
ATOM 719 C CA . LEU A 1 92 ? -11.958 -0.595 16.119 1.00 97.06 92 LEU A CA 1
ATOM 720 C C . LEU A 1 92 ? -11.436 -1.907 16.702 1.00 97.06 92 LEU A C 1
ATOM 722 O O . LEU A 1 92 ? -10.230 -2.037 16.913 1.00 97.06 92 LEU A O 1
ATOM 726 N N . GLU A 1 93 ? -12.328 -2.853 17.007 1.00 94.31 93 GLU A N 1
ATOM 727 C CA . GLU A 1 93 ? -11.969 -4.138 17.640 1.00 94.31 93 GLU A CA 1
ATOM 728 C C . GLU A 1 93 ? -11.086 -3.961 18.900 1.00 94.31 93 GLU A C 1
ATOM 730 O O . GLU A 1 93 ? -10.110 -4.678 19.139 1.00 94.31 93 GLU A O 1
ATOM 735 N N . GLY A 1 94 ? -11.390 -2.935 19.706 1.00 96.31 94 GLY A N 1
ATOM 736 C CA . GLY A 1 94 ? -10.645 -2.600 20.924 1.00 96.31 94 GLY A CA 1
ATOM 737 C C . GLY A 1 94 ? -9.260 -1.974 20.700 1.00 96.31 94 GLY A C 1
ATOM 738 O O . GLY A 1 94 ? -8.489 -1.874 21.654 1.00 96.31 94 GLY A O 1
ATOM 739 N N . GLN A 1 95 ? -8.918 -1.571 19.472 1.00 96.75 95 GLN A N 1
ATOM 740 C CA . GLN A 1 95 ? -7.658 -0.902 19.135 1.00 96.75 95 GLN A CA 1
ATOM 741 C C . GLN A 1 95 ? -7.883 0.561 18.756 1.00 96.75 95 GLN A C 1
ATOM 743 O O . GLN A 1 95 ? -8.762 0.861 17.953 1.00 96.75 95 GLN A O 1
ATOM 748 N N . ASP A 1 96 ? -7.030 1.458 19.255 1.00 98.19 96 ASP A N 1
ATOM 749 C CA . ASP A 1 96 ? -6.981 2.842 18.782 1.00 98.19 96 ASP A CA 1
ATOM 750 C C . ASP A 1 96 ? -6.495 2.887 17.325 1.00 98.19 96 ASP A C 1
ATOM 752 O O . ASP A 1 96 ? -5.382 2.445 17.003 1.00 98.19 96 ASP A O 1
ATOM 756 N N . VAL A 1 97 ? -7.320 3.441 16.435 1.00 98.44 97 VAL A N 1
ATOM 757 C CA . VAL A 1 97 ? -7.057 3.501 14.992 1.00 98.44 97 VAL A CA 1
ATOM 758 C C . VAL A 1 97 ? -7.157 4.914 14.420 1.00 98.44 97 VAL A C 1
ATOM 760 O O . VAL A 1 97 ? -7.820 5.804 14.958 1.00 98.44 97 VAL A O 1
ATOM 763 N N . VAL A 1 98 ? -6.503 5.116 13.275 1.00 98.44 98 VAL A N 1
ATOM 764 C CA . VAL A 1 98 ? -6.800 6.202 12.337 1.00 98.44 98 VAL A CA 1
ATOM 765 C C . VAL A 1 98 ? -7.054 5.634 10.941 1.00 98.44 98 VAL A C 1
ATOM 767 O O . VAL A 1 98 ? -6.180 5.016 10.340 1.00 98.44 98 VAL A O 1
ATOM 770 N N . LEU A 1 99 ? -8.260 5.862 10.431 1.00 98.38 99 LEU A N 1
ATOM 771 C CA . LEU A 1 99 ? -8.730 5.492 9.101 1.00 98.38 99 LEU A CA 1
ATOM 772 C C . LEU A 1 99 ? -8.558 6.663 8.134 1.00 98.38 99 LEU A C 1
ATOM 774 O O . LEU A 1 99 ? -9.016 7.775 8.418 1.00 98.38 99 LEU A O 1
ATOM 778 N N . PHE A 1 100 ? -7.948 6.424 6.974 1.00 98.31 100 PHE A N 1
ATOM 779 C CA . PHE A 1 100 ? -7.869 7.419 5.901 1.00 98.31 100 PHE A CA 1
ATOM 780 C C . PHE A 1 100 ? -7.649 6.788 4.525 1.00 98.31 100 PHE A C 1
ATOM 782 O O . PHE A 1 100 ? -7.183 5.656 4.395 1.00 98.31 100 PHE A O 1
ATOM 789 N N . LEU A 1 101 ? -7.981 7.548 3.479 1.00 98.06 101 LEU A N 1
ATOM 790 C CA . LEU A 1 101 ? -7.677 7.164 2.103 1.00 98.06 101 LEU A CA 1
ATOM 791 C C . LEU A 1 101 ? -6.254 7.575 1.741 1.00 98.06 101 LEU A C 1
ATOM 793 O O . LEU A 1 101 ? -5.862 8.711 1.993 1.00 98.06 101 LEU A O 1
ATOM 797 N N . SER A 1 102 ? -5.508 6.691 1.083 1.00 97.19 102 SER A N 1
ATOM 798 C CA . SER A 1 102 ? -4.179 7.021 0.545 1.00 97.19 102 SER A CA 1
ATOM 799 C C . SER A 1 102 ? -4.238 8.018 -0.619 1.00 97.19 102 SER A C 1
ATOM 801 O O . SER A 1 102 ? -3.288 8.766 -0.856 1.00 97.19 102 SER A O 1
ATOM 803 N N . GLY A 1 103 ? -5.357 8.031 -1.347 1.00 94.75 103 GLY A N 1
ATOM 804 C CA . GLY A 1 103 ? -5.478 8.697 -2.638 1.00 94.75 103 GLY A CA 1
ATOM 805 C C . GLY A 1 103 ? -4.864 7.877 -3.780 1.00 94.75 103 GLY A C 1
ATOM 806 O O . GLY A 1 103 ? -4.175 6.881 -3.579 1.00 94.75 103 GLY A O 1
ATOM 807 N N . ILE A 1 104 ? -5.131 8.292 -5.019 1.00 92.06 104 ILE A N 1
ATOM 808 C CA . ILE A 1 104 ? -4.640 7.592 -6.217 1.00 92.06 104 ILE A CA 1
ATOM 809 C C . ILE A 1 104 ? -3.216 8.056 -6.533 1.00 92.06 104 ILE A C 1
ATOM 811 O O . ILE A 1 104 ? -2.967 9.259 -6.528 1.00 92.06 104 ILE A O 1
ATOM 815 N N . SER A 1 105 ? -2.334 7.128 -6.921 1.00 92.38 105 SER A N 1
ATOM 816 C CA . SER A 1 105 ? -0.899 7.328 -7.206 1.00 92.38 105 SER A CA 1
ATOM 817 C C . SER A 1 105 ? 0.007 7.327 -5.975 1.00 92.38 105 SER A C 1
ATOM 819 O O . SER A 1 105 ? -0.361 7.764 -4.886 1.00 92.38 105 SER A O 1
ATOM 821 N N . MET A 1 106 ? 1.251 6.890 -6.188 1.00 92.62 106 MET A N 1
ATOM 822 C CA . MET A 1 106 ? 2.300 6.865 -5.169 1.00 92.62 106 MET A CA 1
ATOM 823 C C . MET A 1 106 ? 2.593 8.243 -4.583 1.00 92.62 106 MET A C 1
ATOM 825 O O . MET A 1 106 ? 2.931 8.329 -3.408 1.00 92.62 106 MET A O 1
ATOM 829 N N . VAL A 1 107 ? 2.445 9.319 -5.364 1.00 94.81 107 VAL A N 1
ATOM 830 C CA . VAL A 1 107 ? 2.687 10.683 -4.867 1.00 94.81 107 VAL A CA 1
ATOM 831 C C . VAL A 1 107 ? 1.674 11.040 -3.779 1.00 94.81 107 VAL A C 1
ATOM 833 O O . VAL A 1 107 ? 2.068 11.467 -2.697 1.00 94.81 107 VAL A O 1
ATOM 836 N N . ASN A 1 108 ? 0.383 10.800 -4.027 1.00 95.69 108 ASN A N 1
ATOM 837 C CA . ASN A 1 108 ? -0.665 11.083 -3.047 1.00 95.69 108 ASN A CA 1
ATOM 838 C C . ASN A 1 108 ? -0.553 10.167 -1.827 1.00 95.69 108 ASN A C 1
ATOM 840 O O . ASN A 1 108 ? -0.615 10.666 -0.706 1.00 95.69 108 ASN A O 1
ATOM 844 N N . ALA A 1 109 ? -0.302 8.870 -2.034 1.00 96.25 109 ALA A N 1
ATOM 845 C CA . ALA A 1 109 ? -0.093 7.930 -0.937 1.00 96.25 109 ALA A CA 1
ATOM 846 C C . ALA A 1 109 ? 1.086 8.357 -0.048 1.00 96.25 109 ALA A C 1
ATOM 848 O O . ALA A 1 109 ? 0.944 8.426 1.170 1.00 96.25 109 ALA A O 1
ATOM 849 N N . THR A 1 110 ? 2.217 8.735 -0.655 1.00 95.44 110 THR A N 1
ATOM 850 C CA . THR A 1 110 ? 3.410 9.211 0.066 1.00 95.44 110 THR A CA 1
ATOM 851 C C . THR A 1 110 ? 3.108 10.476 0.861 1.00 95.44 110 THR A C 1
ATOM 853 O O . THR A 1 110 ? 3.380 10.529 2.057 1.00 95.44 110 THR A O 1
ATOM 856 N N . MET A 1 111 ? 2.517 11.493 0.224 1.00 97.56 111 MET A N 1
ATOM 857 C CA . MET A 1 111 ? 2.206 12.759 0.894 1.00 97.56 111 MET A CA 1
ATOM 858 C C . MET A 1 111 ? 1.202 12.570 2.033 1.00 97.56 111 MET A C 1
ATOM 860 O O . MET A 1 111 ? 1.361 13.164 3.097 1.00 97.56 111 MET A O 1
ATOM 864 N N . THR A 1 112 ? 0.191 11.729 1.825 1.00 98.19 112 THR A N 1
ATOM 865 C CA . THR A 1 112 ? -0.865 11.482 2.808 1.00 98.19 112 THR A CA 1
ATOM 866 C C . THR A 1 112 ? -0.347 10.697 4.005 1.00 98.19 112 THR A C 1
ATOM 868 O O . THR A 1 112 ? -0.589 11.097 5.141 1.00 98.19 112 THR A O 1
ATOM 871 N N . VAL A 1 113 ? 0.416 9.623 3.777 1.00 97.75 113 VAL A N 1
ATOM 872 C CA . VAL A 1 113 ? 1.020 8.841 4.866 1.00 97.75 113 VAL A CA 1
ATOM 873 C C . VAL A 1 113 ? 2.051 9.676 5.622 1.00 97.75 113 VAL A C 1
ATOM 875 O O . VAL A 1 113 ? 2.050 9.659 6.848 1.00 97.75 113 VAL A O 1
ATOM 878 N N . GLN A 1 114 ? 2.871 10.475 4.933 1.00 97.12 114 GLN A N 1
ATOM 879 C CA . GLN A 1 114 ? 3.804 11.378 5.609 1.00 97.12 114 GLN A CA 1
ATOM 880 C C . GLN A 1 114 ? 3.072 12.418 6.467 1.00 97.12 114 GLN A C 1
ATOM 882 O O . GLN A 1 114 ? 3.497 12.699 7.586 1.00 97.12 114 GLN A O 1
ATOM 887 N N . LEU A 1 115 ? 1.966 12.980 5.970 1.00 97.44 115 LEU A N 1
ATOM 888 C CA . LEU A 1 115 ? 1.135 13.889 6.756 1.00 97.44 115 LEU A CA 1
ATOM 889 C C . LEU A 1 115 ? 0.550 13.181 7.983 1.00 97.44 115 LEU A C 1
ATOM 891 O O . LEU A 1 115 ? 0.560 13.758 9.064 1.00 97.44 115 LEU A O 1
ATOM 895 N N . ALA A 1 116 ? 0.092 11.938 7.836 1.00 97.75 116 ALA A N 1
ATOM 896 C CA . ALA A 1 116 ? -0.428 11.152 8.947 1.00 97.75 116 ALA A CA 1
ATOM 897 C C . ALA A 1 116 ? 0.649 10.908 10.019 1.00 97.75 116 ALA A C 1
ATOM 899 O O . ALA A 1 116 ? 0.398 11.146 11.197 1.00 97.75 116 ALA A O 1
ATOM 900 N N . LEU A 1 117 ? 1.863 10.519 9.613 1.00 96.81 117 LEU A N 1
ATOM 901 C CA . LEU A 1 117 ? 3.007 10.306 10.511 1.00 96.81 117 LEU A CA 1
ATOM 902 C C . LEU A 1 117 ? 3.422 11.579 11.264 1.00 96.81 117 LEU A C 1
ATOM 904 O O . LEU A 1 117 ? 3.919 11.499 12.382 1.00 96.81 117 LEU A O 1
ATOM 908 N N . ASN A 1 118 ? 3.202 12.753 10.670 1.00 95.44 118 ASN A N 1
ATOM 909 C CA . ASN A 1 118 ? 3.501 14.034 11.310 1.00 95.44 118 ASN A CA 1
ATOM 910 C C . ASN A 1 118 ? 2.426 14.482 12.310 1.00 95.44 118 ASN A C 1
ATOM 912 O O . ASN A 1 118 ? 2.684 15.401 13.079 1.00 95.44 118 ASN A O 1
ATOM 916 N N . GLN A 1 119 ? 1.226 13.897 12.263 1.00 96.06 119 GLN A N 1
ATOM 917 C CA . GLN A 1 119 ? 0.067 14.359 13.037 1.00 96.06 119 GLN A CA 1
ATOM 918 C C . GLN A 1 119 ? -0.393 13.355 14.093 1.00 96.06 119 GLN A C 1
ATOM 920 O O . GLN A 1 119 ? -0.945 13.725 15.130 1.00 96.06 119 GLN A O 1
ATOM 925 N N . PHE A 1 120 ? -0.148 12.073 13.851 1.00 96.94 120 PHE A N 1
ATOM 926 C CA . PHE A 1 120 ? -0.580 10.975 14.694 1.00 96.94 1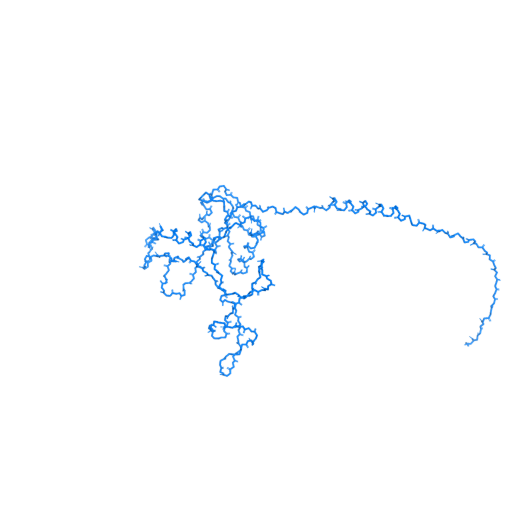20 PHE A CA 1
ATOM 927 C C . PHE A 1 120 ? 0.623 10.140 15.122 1.00 96.94 120 PHE A C 1
ATOM 929 O O . PHE A 1 120 ? 1.522 9.881 14.324 1.00 96.94 120 PHE A O 1
ATOM 936 N N . ASN A 1 121 ? 0.618 9.656 16.364 1.00 96.50 121 ASN A N 1
ATOM 937 C CA . ASN A 1 121 ? 1.634 8.723 16.845 1.00 96.50 121 ASN A CA 1
ATOM 938 C C . ASN A 1 121 ? 1.343 7.311 16.301 1.00 96.50 121 ASN A C 1
ATOM 940 O O . ASN A 1 121 ? 0.777 6.461 16.984 1.00 96.50 121 ASN A O 1
ATOM 944 N N . ILE A 1 122 ? 1.636 7.082 15.023 1.00 97.75 122 ILE A N 1
ATOM 945 C CA . ILE A 1 122 ? 1.341 5.817 14.342 1.00 97.75 122 ILE A CA 1
ATOM 946 C C . ILE A 1 122 ? 2.404 4.776 14.700 1.00 97.75 122 ILE A C 1
ATOM 948 O O . ILE A 1 122 ? 3.576 4.949 14.372 1.00 97.75 122 ILE A O 1
ATOM 952 N N . ARG A 1 123 ? 1.982 3.664 15.315 1.00 96.50 123 ARG A N 1
ATOM 953 C CA . ARG A 1 123 ? 2.873 2.537 15.660 1.00 96.50 123 ARG A CA 1
ATOM 954 C C . ARG A 1 123 ? 2.970 1.469 14.571 1.00 96.50 123 ARG A C 1
ATOM 956 O O . ARG A 1 123 ? 3.942 0.724 14.519 1.00 96.50 123 ARG A O 1
ATOM 963 N N . SER A 1 124 ? 1.955 1.368 13.716 1.00 96.94 124 SER A N 1
ATOM 964 C CA . SER A 1 124 ? 1.910 0.426 12.596 1.00 96.94 124 SER A CA 1
ATOM 965 C C . SER A 1 124 ? 0.931 0.899 11.526 1.00 96.94 124 SER A C 1
ATOM 967 O O . SER A 1 124 ? -0.008 1.643 11.815 1.00 96.94 124 SER A O 1
ATOM 969 N N . ILE A 1 125 ? 1.154 0.463 10.287 1.00 97.69 125 ILE A N 1
ATOM 970 C CA . ILE A 1 125 ? 0.303 0.773 9.137 1.00 97.69 125 ILE A CA 1
ATOM 971 C C . ILE A 1 125 ? -0.204 -0.543 8.551 1.00 97.69 125 ILE A C 1
ATOM 973 O O . ILE A 1 125 ? 0.593 -1.417 8.218 1.00 97.69 125 ILE A O 1
ATOM 977 N N . VAL A 1 126 ? -1.520 -0.660 8.400 1.00 96.88 126 VAL A N 1
ATOM 978 C CA . VAL A 1 126 ? -2.191 -1.710 7.632 1.00 96.88 126 VAL A CA 1
ATOM 979 C C . VAL A 1 126 ? -2.777 -1.054 6.391 1.00 96.88 126 VAL A C 1
ATOM 981 O O . VAL A 1 126 ? -3.468 -0.042 6.495 1.00 96.88 126 VAL A O 1
ATOM 984 N N . PHE A 1 127 ? -2.482 -1.605 5.219 1.00 96.06 127 PHE A N 1
ATOM 985 C CA . PHE A 1 127 ? -2.966 -1.084 3.947 1.00 96.06 127 PHE A CA 1
ATOM 986 C C . PHE A 1 127 ? -3.892 -2.099 3.276 1.00 96.06 127 PHE A C 1
ATOM 988 O O . PHE A 1 127 ? -3.523 -3.263 3.141 1.00 96.06 127 PHE A O 1
ATOM 995 N N . SER A 1 128 ? -5.059 -1.642 2.823 1.00 92.75 128 SER A N 1
ATOM 996 C CA . SER A 1 128 ? -6.028 -2.410 2.037 1.00 92.75 128 SER A CA 1
ATOM 997 C C . SER A 1 128 ? -6.282 -1.750 0.683 1.00 92.75 128 SER A C 1
ATOM 999 O O . SER A 1 128 ? -6.259 -0.524 0.540 1.00 92.75 128 SER A O 1
ATOM 1001 N N . GLY A 1 129 ? -6.556 -2.566 -0.325 1.00 91.81 129 GLY A N 1
ATOM 1002 C CA . GLY A 1 129 ? -7.026 -2.094 -1.614 1.00 91.81 129 GLY A CA 1
ATOM 1003 C C . GLY A 1 129 ? -7.189 -3.224 -2.617 1.00 91.81 129 GLY A C 1
ATOM 1004 O O . GLY A 1 129 ? -6.895 -4.385 -2.344 1.00 91.81 129 GLY A O 1
ATOM 1005 N N . ILE A 1 130 ? -7.613 -2.846 -3.819 1.00 92.88 130 ILE A N 1
ATOM 1006 C CA . ILE A 1 130 ? -7.825 -3.761 -4.940 1.00 92.88 130 ILE A CA 1
ATOM 1007 C C . ILE A 1 130 ? -6.589 -3.739 -5.843 1.00 92.88 130 ILE A C 1
ATOM 1009 O O . ILE A 1 130 ? -6.045 -2.670 -6.135 1.00 92.88 130 ILE A O 1
ATOM 1013 N N . ALA A 1 131 ? -6.170 -4.908 -6.328 1.00 91.94 131 ALA A N 1
ATOM 1014 C CA . ALA A 1 131 ? -5.031 -5.053 -7.229 1.00 91.94 131 ALA A CA 1
ATOM 1015 C C . ALA A 1 131 ? -5.387 -5.866 -8.482 1.00 91.94 131 ALA A C 1
ATOM 1017 O O . ALA A 1 131 ? -6.334 -6.650 -8.493 1.00 91.94 131 ALA A O 1
ATOM 1018 N N . GLY A 1 132 ? -4.609 -5.674 -9.550 1.00 91.94 132 GLY A N 1
ATOM 1019 C CA . GLY A 1 132 ? -4.638 -6.550 -10.720 1.00 91.94 132 GLY A CA 1
ATOM 1020 C C . GLY A 1 132 ? -3.674 -7.721 -10.537 1.00 91.94 132 GLY A C 1
ATOM 1021 O O . GLY A 1 132 ? -2.499 -7.500 -10.246 1.00 91.94 132 GLY A O 1
ATOM 1022 N N . GLY A 1 133 ? -4.159 -8.949 -10.725 1.00 90.94 133 GLY A N 1
ATOM 1023 C CA . GLY A 1 133 ? -3.336 -10.157 -10.674 1.00 90.94 133 GLY A CA 1
ATOM 1024 C C . GLY A 1 133 ? -2.460 -10.304 -11.919 1.00 90.94 133 GLY A C 1
ATOM 1025 O O . GLY A 1 133 ? -2.950 -10.221 -13.044 1.00 90.94 133 GLY A O 1
ATOM 1026 N N . VAL A 1 134 ? -1.159 -10.513 -11.715 1.00 91.31 134 VAL A N 1
ATOM 1027 C CA . VAL A 1 134 ? -0.195 -10.833 -12.788 1.00 91.31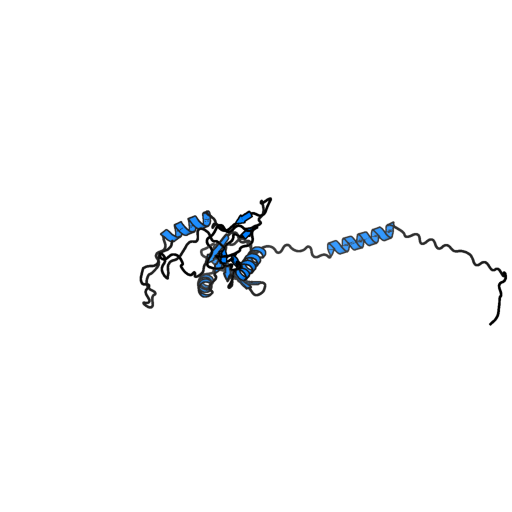 134 VAL A CA 1
ATOM 1028 C C . VAL A 1 134 ? 0.224 -12.301 -12.782 1.00 91.31 134 VAL A C 1
ATOM 1030 O O . VAL A 1 134 ? 0.687 -12.811 -13.800 1.00 91.31 134 VAL A O 1
ATOM 1033 N N . ASP A 1 135 ? 0.062 -12.973 -11.644 1.00 93.25 135 ASP A N 1
ATOM 1034 C CA . ASP A 1 135 ? 0.294 -14.402 -11.510 1.00 93.25 135 ASP A CA 1
ATOM 1035 C C . ASP A 1 135 ? -0.995 -15.150 -11.899 1.00 93.25 135 ASP A C 1
ATOM 1037 O O . ASP A 1 135 ? -2.045 -14.899 -11.299 1.00 93.25 135 ASP A O 1
ATOM 1041 N N . PRO A 1 136 ? -0.951 -16.046 -12.904 1.00 93.31 136 PRO A N 1
ATOM 1042 C CA . PRO A 1 136 ? -2.126 -16.774 -13.381 1.00 93.31 136 PRO A CA 1
ATOM 1043 C C . PRO A 1 136 ? -2.710 -17.761 -12.357 1.00 93.31 136 PRO A C 1
ATOM 1045 O O . PRO A 1 136 ? -3.719 -18.395 -12.650 1.00 93.31 136 PRO A O 1
ATOM 1048 N N . GLN A 1 137 ? -2.075 -17.947 -11.198 1.00 93.56 137 GLN A N 1
ATOM 1049 C CA . GLN A 1 137 ? -2.582 -18.785 -10.111 1.00 93.56 137 GLN A CA 1
ATOM 1050 C C . GLN A 1 137 ? -3.649 -18.099 -9.243 1.00 93.56 137 GLN A C 1
ATOM 1052 O O . GLN A 1 137 ? -4.234 -18.773 -8.383 1.00 93.56 137 GLN A O 1
ATOM 1057 N N . PHE A 1 138 ? -3.864 -16.792 -9.422 1.00 93.44 138 PHE A N 1
ATOM 1058 C CA . PHE A 1 138 ? -4.848 -16.013 -8.673 1.00 93.44 138 PHE A CA 1
ATOM 1059 C C . PHE A 1 138 ? -6.035 -15.618 -9.536 1.00 93.44 138 PHE A C 1
ATOM 1061 O O . PHE A 1 138 ? -5.882 -15.187 -10.682 1.00 93.44 138 PHE A O 1
ATOM 1068 N N . ASP A 1 139 ? -7.211 -15.709 -8.931 1.00 93.69 139 ASP A N 1
ATOM 1069 C CA . ASP A 1 139 ? -8.486 -15.396 -9.552 1.00 93.69 139 ASP A CA 1
ATOM 1070 C C . ASP A 1 139 ? -9.128 -14.151 -8.922 1.00 93.69 139 ASP A C 1
ATOM 1072 O O . ASP A 1 139 ? -8.727 -13.648 -7.870 1.00 93.69 139 ASP A O 1
ATOM 1076 N N . ILE A 1 140 ? -10.156 -13.619 -9.587 1.00 93.44 140 ILE A N 1
ATOM 1077 C CA . ILE A 1 140 ? -10.947 -12.509 -9.045 1.00 93.44 140 ILE A CA 1
ATOM 1078 C C . ILE A 1 140 ? -11.553 -12.933 -7.705 1.00 93.44 140 ILE A C 1
ATOM 1080 O O . ILE A 1 140 ? -12.266 -13.931 -7.638 1.00 93.44 140 ILE A O 1
ATOM 1084 N N . GLY A 1 141 ? -11.334 -12.116 -6.675 1.00 93.50 141 GLY A N 1
ATOM 1085 C CA . GLY A 1 141 ? -11.833 -12.341 -5.319 1.00 93.50 141 GLY A CA 1
ATOM 1086 C C . GLY A 1 141 ? -10.779 -12.887 -4.360 1.00 93.50 141 GLY A C 1
ATOM 1087 O O . GLY A 1 141 ? -10.977 -12.764 -3.154 1.00 93.50 141 GLY A O 1
ATOM 1088 N N . ASP A 1 142 ? -9.666 -13.427 -4.867 1.00 95.25 142 ASP A N 1
ATOM 1089 C CA . ASP A 1 142 ? -8.548 -13.838 -4.020 1.00 95.25 142 ASP A CA 1
ATOM 1090 C C . ASP A 1 142 ? -7.956 -12.639 -3.266 1.00 95.25 142 ASP A C 1
ATOM 1092 O O . ASP A 1 142 ? -7.862 -11.524 -3.790 1.00 95.25 142 ASP A O 1
ATOM 1096 N N . VAL A 1 143 ? -7.540 -12.884 -2.024 1.00 95.50 143 VAL A N 1
ATOM 1097 C CA . VAL A 1 143 ? -6.920 -11.886 -1.145 1.00 95.50 143 VAL A CA 1
ATOM 1098 C C . VAL A 1 143 ? -5.452 -12.239 -0.968 1.00 95.50 143 VAL A C 1
ATOM 1100 O O . VAL A 1 143 ? -5.122 -13.343 -0.543 1.00 95.50 143 VAL A O 1
ATOM 1103 N N . ILE A 1 144 ? -4.571 -11.288 -1.265 1.00 94.94 144 ILE A N 1
ATOM 1104 C CA . ILE A 1 144 ? -3.124 -11.492 -1.181 1.00 94.94 144 ILE A CA 1
ATOM 1105 C C . ILE A 1 144 ? -2.558 -10.766 0.034 1.00 94.94 144 ILE A C 1
ATOM 1107 O O . ILE A 1 144 ? -2.770 -9.562 0.201 1.00 94.94 144 ILE A O 1
ATOM 1111 N N . ILE A 1 145 ? -1.780 -11.481 0.841 1.00 96.19 145 ILE A N 1
ATOM 1112 C CA . ILE A 1 145 ? -0.967 -10.916 1.912 1.00 96.19 145 ILE A CA 1
ATOM 1113 C C . ILE A 1 145 ? 0.431 -10.666 1.346 1.00 96.19 145 ILE A C 1
ATOM 1115 O O . ILE A 1 145 ? 1.226 -11.576 1.134 1.00 96.19 145 ILE A O 1
ATOM 1119 N N . ALA A 1 146 ? 0.740 -9.401 1.068 1.00 95.38 146 ALA A N 1
ATOM 1120 C CA . ALA A 1 146 ? 2.013 -9.042 0.458 1.00 95.38 146 ALA A CA 1
ATOM 1121 C C . ALA A 1 146 ? 3.184 -9.204 1.445 1.00 95.38 146 ALA A C 1
ATOM 1123 O O . ALA A 1 146 ? 3.316 -8.437 2.396 1.00 95.38 146 ALA A O 1
ATOM 1124 N N . GLU A 1 147 ? 4.087 -10.148 1.171 1.00 96.50 147 GLU A N 1
ATOM 1125 C CA . GLU A 1 147 ? 5.336 -10.312 1.934 1.00 96.50 147 GLU A CA 1
ATOM 1126 C C . GLU A 1 147 ? 6.335 -9.174 1.678 1.00 96.50 147 GLU A C 1
ATOM 1128 O O . GLU A 1 147 ? 7.144 -8.819 2.535 1.00 96.50 147 GLU A O 1
ATOM 1133 N N . GLN A 1 148 ? 6.309 -8.615 0.467 1.00 96.12 148 GLN A N 1
ATOM 1134 C CA . GLN A 1 148 ? 7.188 -7.539 0.026 1.00 96.12 148 GLN A CA 1
ATOM 1135 C C . GLN A 1 148 ? 6.582 -6.794 -1.166 1.00 96.12 148 GLN A C 1
ATOM 1137 O O . GLN A 1 148 ? 5.809 -7.358 -1.938 1.00 96.12 148 GLN A O 1
ATOM 1142 N N . TRP A 1 149 ? 6.975 -5.537 -1.358 1.00 93.75 149 TRP A N 1
ATOM 1143 C CA . TRP 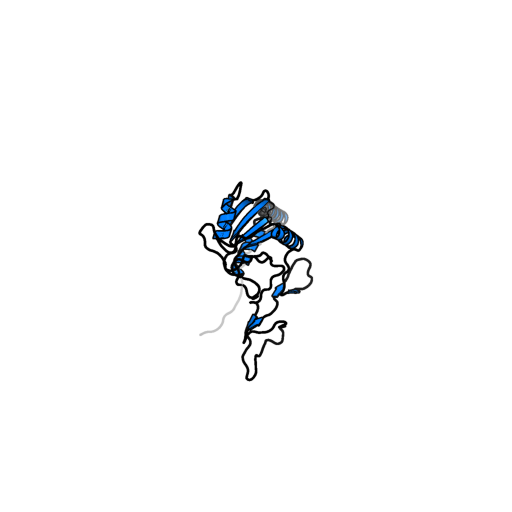A 1 149 ? 6.609 -4.738 -2.528 1.00 93.75 149 TRP A CA 1
ATOM 1144 C C . TRP A 1 149 ? 7.842 -4.178 -3.229 1.00 93.75 149 TRP A C 1
ATOM 1146 O O . TRP A 1 149 ? 8.885 -3.949 -2.615 1.00 93.75 149 TRP A O 1
ATOM 1156 N N . GLY A 1 150 ? 7.719 -3.953 -4.536 1.00 92.56 150 GLY A N 1
ATOM 1157 C CA . GLY A 1 150 ? 8.763 -3.354 -5.358 1.00 92.56 150 GLY A CA 1
ATOM 1158 C C . GLY A 1 150 ? 8.201 -2.272 -6.265 1.00 92.56 150 GLY A C 1
ATOM 1159 O O . GLY A 1 150 ? 7.130 -2.432 -6.853 1.00 92.56 150 GLY A O 1
ATOM 1160 N N . GLN A 1 151 ? 8.924 -1.159 -6.382 1.00 91.50 151 GLN A N 1
ATOM 1161 C CA . GLN A 1 151 ? 8.541 -0.066 -7.271 1.00 91.50 151 GLN A CA 1
ATOM 1162 C C . GLN A 1 151 ? 8.997 -0.376 -8.700 1.00 91.50 151 GLN A C 1
ATOM 1164 O O . GLN A 1 151 ? 10.057 0.053 -9.149 1.00 91.50 151 GLN A O 1
ATOM 1169 N N . TYR A 1 152 ? 8.190 -1.148 -9.422 1.00 89.56 152 TYR A N 1
ATOM 1170 C CA . TYR A 1 152 ? 8.540 -1.591 -10.772 1.00 89.56 152 TYR A CA 1
ATOM 1171 C C . TYR A 1 152 ? 8.522 -0.455 -11.807 1.00 89.56 152 TYR A C 1
ATOM 1173 O O . TYR A 1 152 ? 9.155 -0.592 -12.848 1.00 89.56 152 TYR A O 1
ATOM 1181 N N . LEU A 1 153 ? 7.835 0.663 -11.528 1.00 91.62 153 LEU A N 1
ATOM 1182 C CA . LEU A 1 153 ? 7.737 1.826 -12.424 1.00 91.62 153 LEU A CA 1
ATOM 1183 C C . LEU A 1 153 ? 8.893 2.826 -12.286 1.00 91.62 153 LEU A C 1
ATOM 1185 O O . LEU A 1 153 ? 8.929 3.820 -13.012 1.00 91.62 153 LEU A O 1
ATOM 1189 N N . GLU A 1 154 ? 9.859 2.569 -11.406 1.00 92.94 154 GLU A N 1
ATOM 1190 C CA . GLU A 1 154 ? 11.136 3.272 -11.464 1.00 92.94 154 GLU A CA 1
ATOM 1191 C C . GLU A 1 154 ? 11.920 2.720 -12.664 1.00 92.94 154 GLU A C 1
ATOM 1193 O O . GLU A 1 154 ? 12.483 1.627 -12.609 1.00 92.94 154 GLU A O 1
ATOM 1198 N N . MET A 1 155 ? 11.904 3.438 -13.788 1.00 94.00 155 MET A N 1
ATOM 1199 C CA . MET A 1 155 ? 12.386 2.921 -15.072 1.00 94.00 155 MET A CA 1
ATOM 1200 C C . MET A 1 155 ? 13.229 3.943 -15.836 1.00 94.00 155 MET A C 1
ATOM 1202 O O . MET A 1 155 ? 12.944 5.141 -15.837 1.00 94.00 155 MET A O 1
ATOM 1206 N N . VAL A 1 156 ? 14.225 3.449 -16.574 1.00 94.69 156 VAL A N 1
ATOM 1207 C CA . VAL A 1 156 ? 14.881 4.195 -17.655 1.00 94.69 156 VAL A CA 1
ATOM 1208 C C . VAL A 1 156 ? 14.215 3.840 -18.976 1.00 94.69 156 VAL A C 1
ATOM 1210 O O . VAL A 1 156 ? 14.047 2.668 -19.306 1.00 94.69 156 VAL A O 1
ATOM 1213 N N . PHE A 1 157 ? 13.874 4.864 -19.751 1.00 95.75 157 PHE A N 1
ATOM 1214 C CA . PHE A 1 157 ? 13.343 4.718 -21.101 1.00 95.75 157 PHE A CA 1
ATOM 1215 C C . PHE A 1 157 ? 14.502 4.837 -22.095 1.00 95.75 157 PHE A C 1
ATOM 1217 O O . PHE A 1 157 ? 14.959 5.935 -22.409 1.00 95.75 157 PHE A O 1
ATOM 1224 N N . ALA A 1 158 ? 15.019 3.689 -22.523 1.00 96.00 158 ALA A N 1
ATOM 1225 C CA . ALA A 1 158 ? 16.221 3.566 -23.334 1.00 96.00 158 ALA A CA 1
ATOM 1226 C C . ALA A 1 158 ? 16.000 3.990 -24.793 1.00 96.00 158 ALA A C 1
ATOM 1228 O O . ALA A 1 158 ? 14.901 3.889 -25.345 1.00 96.00 158 ALA A O 1
ATOM 1229 N N . ARG A 1 159 ? 17.073 4.442 -25.445 1.00 96.06 159 ARG A N 1
ATOM 1230 C CA . ARG A 1 159 ? 17.043 4.835 -26.857 1.00 96.06 159 ARG A CA 1
ATOM 1231 C C . ARG A 1 159 ? 17.124 3.591 -27.741 1.00 96.06 159 ARG A C 1
ATOM 1233 O O . ARG A 1 159 ? 17.978 2.740 -27.521 1.00 96.06 159 ARG A O 1
ATOM 1240 N N . GLN A 1 160 ? 16.288 3.507 -28.775 1.00 96.88 160 GLN A N 1
ATOM 1241 C CA . GLN A 1 160 ? 16.412 2.444 -29.776 1.00 96.88 160 GLN A CA 1
ATOM 1242 C C . GLN A 1 160 ? 17.654 2.663 -30.651 1.00 96.88 160 GLN A C 1
ATOM 1244 O O . GLN A 1 160 ? 17.896 3.777 -31.130 1.00 96.88 160 GLN A O 1
ATOM 1249 N N . ILE A 1 161 ? 18.408 1.592 -30.885 1.00 96.44 161 ILE A N 1
ATOM 1250 C CA . ILE A 1 161 ? 19.524 1.534 -31.840 1.00 96.44 161 ILE A CA 1
ATOM 1251 C C . ILE A 1 161 ? 19.254 0.435 -32.883 1.00 96.44 161 ILE A C 1
ATOM 1253 O O . ILE A 1 161 ? 18.200 -0.198 -32.833 1.00 96.44 161 ILE A O 1
ATOM 1257 N N . GLU A 1 162 ? 20.158 0.236 -33.852 1.00 95.94 162 GLU A N 1
ATOM 1258 C CA . GLU A 1 162 ? 19.963 -0.751 -34.934 1.00 95.94 162 GLU A CA 1
ATOM 1259 C C . GLU A 1 162 ? 19.628 -2.149 -34.393 1.00 95.94 162 GLU A C 1
ATOM 1261 O O . GLU A 1 162 ? 18.678 -2.778 -34.858 1.00 95.94 162 GLU A O 1
ATOM 1266 N N . GLU A 1 163 ? 20.339 -2.585 -33.351 1.00 93.50 163 GLU A N 1
ATOM 1267 C CA . GLU A 1 163 ? 20.060 -3.824 -32.629 1.00 93.50 163 GLU A CA 1
ATOM 1268 C C . GLU A 1 163 ? 19.886 -3.540 -31.131 1.00 93.50 163 GLU A C 1
ATOM 1270 O O . GLU A 1 163 ? 20.847 -3.351 -30.389 1.00 93.50 163 GLU A O 1
ATOM 1275 N N . GLY A 1 164 ? 18.633 -3.513 -30.673 1.00 94.25 164 GLY A N 1
ATOM 1276 C CA . GLY A 1 164 ? 18.296 -3.396 -29.255 1.00 94.25 164 GLY A CA 1
ATOM 1277 C C . GLY A 1 164 ? 18.195 -1.957 -28.744 1.00 94.25 164 GLY A C 1
ATOM 1278 O O . GLY A 1 164 ? 17.632 -1.079 -29.405 1.00 94.25 164 GLY A O 1
ATOM 1279 N N . TRP A 1 165 ? 18.680 -1.744 -27.520 1.00 96.62 165 TRP A N 1
ATOM 1280 C CA . TRP A 1 165 ? 18.467 -0.519 -26.752 1.00 96.62 165 TRP A CA 1
ATOM 1281 C C . TRP A 1 165 ? 19.767 -0.025 -26.123 1.00 96.62 165 TRP A C 1
ATOM 1283 O O . TRP A 1 165 ? 20.499 -0.793 -25.503 1.00 96.62 165 TRP A O 1
ATOM 1293 N N . GLU A 1 166 ? 20.018 1.273 -26.238 1.00 95.50 166 GLU A N 1
ATOM 1294 C CA . GLU A 1 166 ? 21.108 1.966 -25.561 1.00 95.50 166 GLU A CA 1
ATOM 1295 C C . GLU A 1 166 ? 20.603 2.561 -24.239 1.00 95.50 166 GLU A C 1
ATOM 1297 O O . GLU A 1 166 ? 19.694 3.401 -24.216 1.00 95.50 166 GLU A O 1
ATOM 1302 N N . THR A 1 167 ? 21.183 2.096 -23.131 1.00 93.69 167 THR A N 1
ATOM 1303 C CA . THR A 1 167 ? 20.861 2.522 -21.764 1.00 93.69 167 THR A CA 1
ATOM 1304 C C . THR A 1 167 ? 21.920 3.478 -21.208 1.00 93.69 167 THR A C 1
ATOM 1306 O O . THR A 1 167 ? 22.947 3.750 -21.829 1.00 93.69 167 THR A O 1
ATOM 1309 N N . ILE A 1 168 ? 21.669 4.018 -20.015 1.00 90.69 168 ILE A N 1
ATOM 1310 C CA . ILE A 1 168 ? 22.600 4.913 -19.325 1.00 90.69 168 ILE A CA 1
ATOM 1311 C C . ILE A 1 168 ? 23.692 4.071 -18.627 1.00 90.69 168 ILE A C 1
ATOM 1313 O O . ILE A 1 168 ? 23.332 3.287 -17.744 1.00 90.69 168 ILE A O 1
ATOM 1317 N N . PRO A 1 169 ? 24.997 4.240 -18.945 1.00 89.81 169 PRO A N 1
ATOM 1318 C CA . PRO A 1 169 ? 26.063 3.325 -18.501 1.00 89.81 169 PRO A CA 1
ATOM 1319 C C . PRO A 1 169 ? 26.347 3.280 -16.995 1.00 89.81 169 PRO A C 1
ATOM 1321 O O . PRO A 1 169 ? 27.005 2.358 -16.528 1.00 89.81 169 PRO A O 1
ATOM 1324 N N . PHE A 1 170 ? 25.916 4.291 -16.239 1.00 88.12 170 PHE A N 1
ATOM 1325 C CA . PHE A 1 170 ? 26.185 4.404 -14.801 1.00 88.12 170 PHE A CA 1
ATOM 1326 C C . PHE A 1 170 ? 25.032 3.917 -13.914 1.00 88.12 170 PHE A C 1
ATOM 1328 O O . PHE A 1 170 ? 25.121 4.025 -12.693 1.00 88.12 170 PHE A O 1
ATOM 1335 N N . PHE A 1 171 ? 23.949 3.405 -14.502 1.00 89.25 171 PHE A N 1
ATOM 1336 C CA . PHE A 1 171 ? 22.891 2.729 -13.756 1.00 89.25 171 PHE A CA 1
ATOM 1337 C C . PHE A 1 171 ? 22.989 1.217 -13.921 1.00 89.25 171 PHE A C 1
ATOM 1339 O O . PHE A 1 171 ? 23.425 0.711 -14.953 1.00 89.25 171 PHE A O 1
ATOM 1346 N N . GLU A 1 172 ? 22.527 0.508 -12.897 1.00 88.44 172 GLU A N 1
ATOM 1347 C CA . GLU A 1 172 ? 22.349 -0.937 -12.929 1.00 88.44 172 GLU A CA 1
ATOM 1348 C C . GLU A 1 172 ? 20.907 -1.283 -13.307 1.00 88.44 172 GLU A C 1
ATOM 1350 O O . GLU A 1 172 ? 19.956 -0.648 -12.842 1.00 88.44 172 GLU A O 1
ATOM 1355 N N . TYR A 1 173 ? 20.755 -2.325 -14.126 1.00 90.50 173 TYR A N 1
ATOM 1356 C CA . TYR A 1 173 ? 19.466 -2.831 -14.603 1.00 90.50 173 TYR A CA 1
ATOM 1357 C C . TYR A 1 173 ? 19.363 -4.327 -14.279 1.00 90.50 173 TYR A C 1
ATOM 1359 O O . TYR A 1 173 ? 19.551 -5.166 -15.159 1.00 90.50 173 TYR A O 1
ATOM 1367 N N . PRO A 1 174 ? 19.139 -4.693 -13.004 1.00 88.12 174 PRO A N 1
ATOM 1368 C CA . PRO A 1 174 ? 19.147 -6.093 -12.576 1.00 88.12 174 PRO A CA 1
ATOM 1369 C C . PRO A 1 174 ? 17.910 -6.887 -13.040 1.00 88.12 174 PRO A C 1
ATOM 1371 O O . PRO A 1 174 ? 17.848 -8.097 -12.830 1.00 88.12 174 PRO A O 1
ATOM 1374 N N . TYR A 1 175 ? 16.934 -6.227 -13.673 1.00 90.00 175 TYR A N 1
ATOM 1375 C CA . TYR A 1 175 ? 15.678 -6.812 -14.141 1.00 90.00 175 TYR A CA 1
ATOM 1376 C C . TYR A 1 175 ? 15.585 -6.799 -15.669 1.00 90.00 175 TYR A C 1
ATOM 1378 O O . TYR A 1 175 ? 16.186 -5.960 -16.339 1.00 90.00 175 TYR A O 1
ATOM 1386 N N . GLY A 1 176 ? 14.782 -7.711 -16.222 1.00 90.31 176 GLY A N 1
ATOM 1387 C CA . GLY A 1 176 ? 14.453 -7.699 -17.647 1.00 90.31 176 GLY A CA 1
ATOM 1388 C C . GLY A 1 176 ? 13.670 -6.442 -18.040 1.00 90.31 176 GLY A C 1
ATOM 1389 O O . GLY A 1 176 ? 12.819 -5.967 -17.287 1.00 90.31 176 GLY A O 1
ATOM 1390 N N . ASN A 1 177 ? 13.949 -5.912 -19.229 1.00 94.38 177 ASN A N 1
ATOM 1391 C CA . ASN A 1 177 ? 13.234 -4.776 -19.800 1.00 94.38 177 ASN A CA 1
ATOM 1392 C C . ASN A 1 177 ? 11.994 -5.214 -20.594 1.00 94.38 177 ASN A C 1
ATOM 1394 O O . ASN A 1 177 ? 11.943 -6.314 -21.145 1.00 94.38 177 ASN A O 1
ATOM 1398 N N . PHE A 1 178 ? 11.025 -4.309 -20.729 1.00 94.12 178 PHE A N 1
ATOM 1399 C CA . PHE A 1 178 ? 9.921 -4.450 -21.679 1.00 94.12 178 PHE A CA 1
ATOM 1400 C C . PHE A 1 178 ? 10.027 -3.366 -22.751 1.00 94.12 178 PHE A C 1
ATOM 1402 O O . PHE A 1 178 ? 9.743 -2.190 -22.509 1.00 94.12 178 PHE A O 1
ATOM 1409 N N . GLY A 1 179 ? 10.473 -3.752 -23.949 1.00 95.31 179 GLY A N 1
ATOM 1410 C CA . GLY A 1 179 ? 10.793 -2.790 -25.003 1.00 95.31 179 GLY A CA 1
ATOM 1411 C C . GLY A 1 179 ? 11.822 -1.773 -24.505 1.00 95.31 179 GLY A C 1
ATOM 1412 O O . GLY A 1 179 ? 12.881 -2.152 -24.017 1.00 95.31 179 GLY A O 1
ATOM 1413 N N . MET A 1 180 ? 11.498 -0.486 -24.575 1.00 95.94 180 MET A N 1
ATOM 1414 C CA . MET A 1 180 ? 12.389 0.580 -24.109 1.00 95.94 180 MET A CA 1
ATOM 1415 C C . MET A 1 180 ? 12.447 0.750 -22.586 1.00 95.94 180 MET A C 1
ATOM 1417 O O . MET A 1 180 ? 13.227 1.569 -22.117 1.00 95.94 180 MET A O 1
ATOM 1421 N N . MET A 1 181 ? 11.614 0.054 -21.810 1.00 96.75 181 MET A N 1
ATOM 1422 C CA . MET A 1 181 ? 11.470 0.285 -20.370 1.00 96.75 181 MET A CA 1
ATOM 1423 C C . MET A 1 181 ? 12.376 -0.644 -19.572 1.00 96.75 181 MET A C 1
ATOM 1425 O O . MET A 1 181 ? 12.122 -1.845 -19.517 1.00 96.75 181 MET A O 1
ATOM 1429 N N . PHE A 1 182 ? 13.408 -0.084 -18.946 1.00 95.50 182 PHE A N 1
ATOM 1430 C CA . PHE A 1 182 ? 14.380 -0.794 -18.119 1.00 95.50 182 PHE A CA 1
ATOM 1431 C C . PHE A 1 182 ? 14.118 -0.490 -16.638 1.00 95.50 182 PHE A C 1
ATOM 1433 O O . PHE A 1 182 ? 14.465 0.609 -16.192 1.00 95.50 182 PHE A O 1
ATOM 1440 N N . PRO A 1 183 ? 13.507 -1.417 -15.873 1.00 94.19 183 PRO A N 1
ATOM 1441 C CA . PRO A 1 183 ? 13.270 -1.229 -14.448 1.00 94.19 183 PRO A CA 1
ATOM 1442 C C . PRO A 1 183 ? 14.581 -1.125 -13.681 1.00 94.19 183 PRO A C 1
ATOM 1444 O O . PRO A 1 183 ? 15.558 -1.820 -13.975 1.00 94.19 183 PRO A O 1
ATOM 1447 N N . ARG A 1 184 ? 14.582 -0.277 -12.661 1.00 93.06 184 ARG A N 1
ATOM 1448 C CA . ARG A 1 184 ? 15.714 -0.084 -11.765 1.00 93.06 184 ARG A CA 1
ATOM 1449 C C . ARG A 1 184 ? 15.240 -0.028 -10.319 1.00 93.06 184 ARG A C 1
ATOM 1451 O O . ARG A 1 184 ? 14.069 0.182 -10.021 1.00 93.06 184 ARG A O 1
ATOM 1458 N N . SER A 1 185 ? 16.190 -0.202 -9.418 1.00 93.75 185 SER A N 1
ATOM 1459 C CA . SER A 1 185 ? 15.982 -0.011 -7.987 1.00 93.75 185 SER A CA 1
ATOM 1460 C C . SER A 1 185 ? 15.934 1.476 -7.629 1.00 93.75 185 SER A C 1
ATOM 1462 O O . SER A 1 185 ? 16.499 2.321 -8.331 1.00 93.75 185 SER A O 1
ATOM 1464 N N . VAL A 1 186 ? 15.314 1.795 -6.495 1.00 92.44 186 VAL A N 1
ATOM 1465 C CA . VAL A 1 186 ? 15.315 3.148 -5.931 1.00 92.44 186 VAL A CA 1
ATOM 1466 C C . VAL A 1 186 ? 16.466 3.321 -4.946 1.00 92.44 186 VAL A C 1
ATOM 1468 O O . VAL A 1 186 ? 16.949 2.364 -4.341 1.00 92.44 186 VAL A O 1
ATOM 1471 N N . THR A 1 187 ? 16.906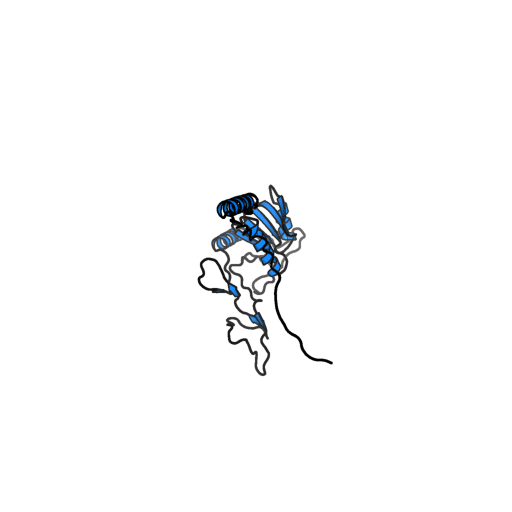 4.562 -4.769 1.00 92.69 187 THR A N 1
ATOM 1472 C CA . THR A 1 187 ? 17.849 4.922 -3.709 1.00 92.69 187 THR A CA 1
ATOM 1473 C C . THR A 1 187 ? 17.069 5.315 -2.464 1.00 92.69 187 THR A C 1
ATOM 1475 O O . THR A 1 187 ? 16.178 6.160 -2.532 1.00 92.69 187 THR A O 1
ATOM 1478 N N . VAL A 1 188 ? 17.414 4.713 -1.331 1.00 93.06 188 VAL A N 1
ATOM 1479 C CA . VAL A 1 188 ? 16.745 4.910 -0.046 1.00 93.06 188 VAL A CA 1
ATOM 1480 C C . VAL A 1 188 ? 17.739 5.464 0.967 1.00 93.06 188 VAL A C 1
ATOM 1482 O O . VAL A 1 188 ? 18.905 5.073 1.014 1.00 93.06 188 VAL A O 1
ATOM 1485 N N . VAL A 1 189 ? 17.251 6.378 1.797 1.00 92.88 189 VAL A N 1
ATOM 1486 C CA . VAL A 1 189 ? 17.952 6.925 2.958 1.00 92.88 189 VAL A CA 1
ATOM 1487 C C . VAL A 1 189 ? 17.073 6.738 4.183 1.00 92.88 189 VAL A C 1
ATOM 1489 O O . VAL A 1 189 ? 15.866 6.963 4.127 1.00 92.88 189 VAL A O 1
ATOM 1492 N N . ARG A 1 190 ? 17.682 6.308 5.286 1.00 88.75 190 ARG A N 1
ATOM 1493 C CA . ARG A 1 190 ? 17.022 6.155 6.583 1.00 88.75 190 ARG A CA 1
ATOM 1494 C C . ARG A 1 190 ? 18.025 6.353 7.709 1.00 88.75 190 ARG A C 1
ATOM 1496 O O . ARG A 1 190 ? 19.234 6.278 7.491 1.00 88.75 190 ARG A O 1
ATOM 1503 N N . GLU A 1 191 ? 17.502 6.589 8.903 1.00 90.19 191 GLU A N 1
ATOM 1504 C CA . GLU A 1 191 ? 18.305 6.656 10.118 1.00 90.19 191 GLU A CA 1
ATOM 1505 C C . GLU A 1 191 ? 19.147 5.381 10.297 1.00 90.19 191 GLU A C 1
ATOM 1507 O O . GLU A 1 191 ? 18.691 4.271 10.015 1.00 90.19 191 GLU A O 1
ATOM 1512 N N . GLY A 1 192 ? 20.398 5.555 10.729 1.00 91.25 192 GLY A N 1
ATOM 1513 C CA . GLY A 1 192 ? 21.348 4.460 10.933 1.00 91.25 192 GLY A CA 1
ATOM 1514 C C . GLY A 1 192 ? 22.111 4.000 9.685 1.00 91.25 192 GLY A C 1
ATOM 1515 O O . GLY A 1 192 ? 22.935 3.098 9.805 1.00 91.25 192 GLY A O 1
ATOM 1516 N N . LEU A 1 193 ? 21.883 4.596 8.508 1.00 90.69 193 LEU A N 1
ATOM 1517 C CA . LEU A 1 193 ? 22.715 4.363 7.322 1.00 90.69 193 LEU A CA 1
ATOM 1518 C C . LEU A 1 193 ? 23.787 5.452 7.161 1.00 90.69 193 LEU A C 1
ATOM 1520 O O . LEU A 1 193 ? 23.459 6.634 7.082 1.00 90.69 193 LEU A O 1
ATOM 1524 N N . ASP A 1 194 ? 25.054 5.044 7.032 1.00 92.00 194 ASP A N 1
ATOM 1525 C CA . ASP A 1 194 ? 26.173 5.954 6.727 1.00 92.00 194 ASP A CA 1
ATOM 1526 C C . ASP A 1 194 ? 26.156 6.431 5.264 1.00 92.00 194 ASP A C 1
ATOM 1528 O O . ASP A 1 194 ? 26.602 7.536 4.946 1.00 92.00 194 ASP A O 1
ATOM 1532 N N . THR A 1 195 ? 25.633 5.601 4.357 1.00 94.06 195 THR A N 1
ATOM 1533 C CA . THR A 1 195 ? 25.478 5.905 2.931 1.00 94.06 195 THR A CA 1
ATOM 1534 C C . THR A 1 195 ? 24.108 5.453 2.420 1.00 94.06 195 THR A C 1
ATOM 1536 O O . THR A 1 195 ? 23.541 4.496 2.953 1.00 94.06 195 THR A O 1
ATOM 1539 N N . PRO A 1 196 ? 23.552 6.111 1.384 1.00 94.38 196 PRO A N 1
ATOM 1540 C CA . PRO A 1 196 ? 22.307 5.664 0.766 1.00 94.38 196 PRO A CA 1
ATOM 1541 C C . PRO A 1 196 ? 22.406 4.220 0.261 1.00 94.38 196 PRO A C 1
ATOM 1543 O O . PRO A 1 196 ? 23.417 3.836 -0.331 1.00 94.38 196 PRO A O 1
ATOM 1546 N N . GLU A 1 197 ? 21.342 3.440 0.445 1.00 93.50 197 GLU A N 1
ATOM 1547 C CA . GLU A 1 197 ? 21.251 2.070 -0.065 1.00 93.50 197 GLU A CA 1
ATOM 1548 C C . GLU A 1 197 ? 20.409 2.016 -1.344 1.00 93.50 197 GLU A C 1
ATOM 1550 O O . GLU A 1 197 ? 19.494 2.816 -1.548 1.00 93.50 197 GLU A O 1
ATOM 1555 N N . THR A 1 198 ? 20.711 1.059 -2.219 1.00 92.50 198 THR A N 1
ATOM 1556 C CA . THR A 1 198 ? 19.885 0.772 -3.396 1.00 92.50 198 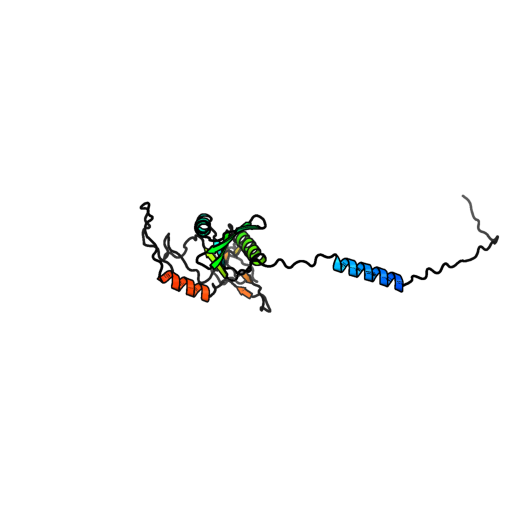THR A CA 1
ATOM 1557 C C . THR A 1 198 ? 18.938 -0.369 -3.063 1.00 92.50 198 THR A C 1
ATOM 1559 O O . THR A 1 198 ? 19.377 -1.426 -2.612 1.00 92.50 198 THR A O 1
ATOM 1562 N N . ARG A 1 199 ? 17.640 -0.165 -3.288 1.00 92.56 199 ARG A N 1
ATOM 1563 C CA . ARG A 1 199 ? 16.597 -1.102 -2.879 1.00 92.56 199 ARG A CA 1
ATOM 1564 C C . ARG A 1 199 ? 15.515 -1.224 -3.938 1.00 92.56 199 ARG A C 1
ATOM 1566 O O . ARG A 1 199 ? 15.013 -0.226 -4.444 1.00 92.56 199 ARG A O 1
ATOM 1573 N N . PHE A 1 200 ? 15.150 -2.458 -4.255 1.00 93.25 200 PHE A N 1
ATOM 1574 C CA . PHE A 1 200 ? 13.959 -2.744 -5.051 1.00 93.25 200 PHE A CA 1
ATOM 1575 C C . PHE A 1 200 ? 12.856 -3.306 -4.167 1.00 93.25 200 PHE A C 1
ATOM 1577 O O . PHE A 1 200 ? 11.759 -2.763 -4.149 1.00 93.25 200 PHE A O 1
ATOM 1584 N N . TRP A 1 201 ? 13.178 -4.349 -3.396 1.00 95.19 201 TRP A N 1
ATOM 1585 C CA . TRP A 1 201 ? 12.238 -5.023 -2.512 1.00 95.19 201 TRP A CA 1
ATOM 1586 C C . TRP A 1 201 ? 12.181 -4.387 -1.125 1.00 95.19 201 TRP A C 1
ATOM 1588 O O . TRP A 1 201 ? 13.190 -4.241 -0.424 1.00 95.19 201 TRP A O 1
ATOM 1598 N N . PHE A 1 202 ? 10.970 -4.054 -0.710 1.00 94.81 202 PHE A N 1
ATOM 1599 C CA . PHE A 1 202 ? 10.627 -3.563 0.612 1.00 94.81 202 PHE A CA 1
ATOM 1600 C C . PHE A 1 202 ? 9.794 -4.645 1.304 1.00 94.81 202 PHE A C 1
ATOM 1602 O O . PHE A 1 202 ? 8.660 -4.870 0.888 1.00 94.81 202 PHE A O 1
ATOM 1609 N N . PRO A 1 203 ? 10.355 -5.360 2.292 1.00 96.44 203 PRO A N 1
ATOM 1610 C CA . PRO A 1 203 ? 9.628 -6.389 3.013 1.00 96.44 203 PRO A CA 1
ATOM 1611 C C . PRO A 1 203 ? 8.571 -5.752 3.914 1.00 96.44 203 PRO A C 1
ATOM 1613 O O . PRO A 1 203 ? 8.790 -4.668 4.467 1.00 96.44 203 PRO A O 1
ATOM 1616 N N . ALA A 1 204 ? 7.458 -6.457 4.089 1.00 97.12 20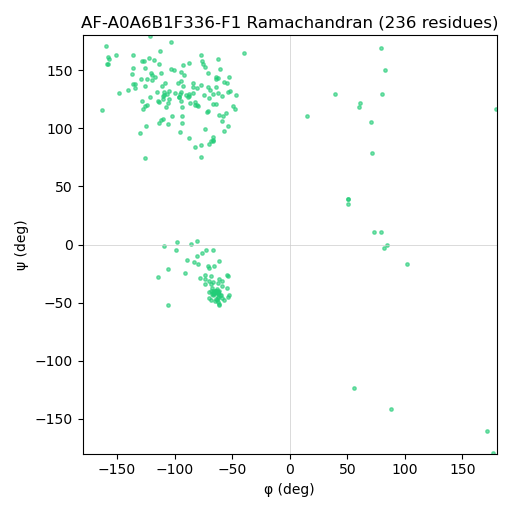4 ALA A N 1
ATOM 1617 C CA . ALA A 1 204 ? 6.530 -6.193 5.172 1.00 97.12 204 ALA A CA 1
ATOM 1618 C C . ALA A 1 204 ? 7.215 -6.422 6.530 1.00 97.12 204 ALA A C 1
ATOM 1620 O O . ALA A 1 204 ? 8.228 -7.122 6.635 1.00 97.12 204 ALA A O 1
ATOM 1621 N N . ASP A 1 205 ? 6.657 -5.828 7.585 1.00 96.94 205 ASP A N 1
ATOM 1622 C CA . ASP A 1 205 ? 7.082 -6.155 8.943 1.00 96.94 205 ASP A CA 1
ATOM 1623 C C . ASP A 1 205 ? 6.791 -7.633 9.235 1.00 96.94 205 ASP A C 1
ATOM 1625 O O . ASP A 1 205 ? 5.681 -8.112 8.999 1.00 96.94 205 ASP A O 1
ATOM 1629 N N . GLN A 1 206 ? 7.790 -8.353 9.748 1.00 97.00 206 GLN A N 1
ATOM 1630 C CA . GLN A 1 206 ? 7.685 -9.796 9.950 1.00 97.00 206 GLN A CA 1
ATOM 1631 C C . GLN A 1 206 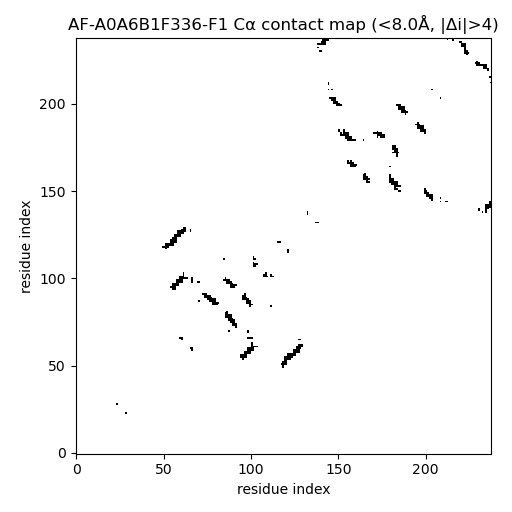? 6.596 -10.155 10.971 1.00 97.00 206 GLN A C 1
ATOM 1633 O O . GLN A 1 206 ? 5.848 -11.104 10.750 1.00 97.00 206 GLN A O 1
ATOM 1638 N N . GLY A 1 207 ? 6.464 -9.388 12.058 1.00 96.88 207 GLY A N 1
ATOM 1639 C CA . GLY A 1 207 ? 5.447 -9.647 13.075 1.00 96.88 207 GLY A CA 1
ATOM 1640 C C . GLY A 1 207 ? 4.036 -9.391 12.549 1.00 96.88 207 GLY A C 1
ATOM 1641 O O . GLY A 1 207 ? 3.124 -10.175 12.808 1.00 96.88 207 GLY A O 1
ATOM 1642 N N . LEU A 1 208 ? 3.845 -8.326 11.763 1.00 96.06 208 LEU A N 1
ATOM 1643 C CA . LEU A 1 208 ? 2.563 -8.069 11.097 1.00 96.06 208 LEU A CA 1
ATOM 1644 C C . LEU A 1 208 ? 2.226 -9.147 10.059 1.00 96.06 208 LEU A C 1
ATOM 1646 O O . LEU A 1 208 ? 1.073 -9.574 9.994 1.00 96.06 208 LEU A O 1
ATOM 1650 N N . LEU A 1 209 ? 3.213 -9.611 9.289 1.00 97.06 209 LEU A N 1
ATOM 1651 C CA . LEU A 1 209 ? 3.037 -10.674 8.300 1.00 97.06 209 LEU A CA 1
ATOM 1652 C C . LEU A 1 209 ? 2.623 -11.997 8.961 1.00 97.06 209 LEU A C 1
ATOM 1654 O O . LEU A 1 209 ? 1.647 -12.615 8.541 1.00 97.06 209 LEU A O 1
ATOM 1658 N N . GLU A 1 210 ? 3.313 -12.404 10.027 1.00 96.25 210 GLU A N 1
ATOM 1659 C CA . GLU A 1 210 ? 2.985 -13.617 10.787 1.00 96.25 210 GLU A CA 1
ATOM 1660 C C . GLU A 1 210 ? 1.563 -13.552 11.370 1.00 96.25 210 GLU A C 1
ATOM 1662 O O . GLU A 1 210 ? 0.795 -14.509 11.235 1.00 96.25 210 GLU A O 1
ATOM 1667 N N . ASN A 1 211 ? 1.172 -12.406 11.939 1.00 94.75 211 ASN A N 1
ATOM 1668 C CA . ASN A 1 211 ? -0.184 -12.191 12.452 1.00 94.75 211 ASN A CA 1
ATOM 1669 C C . ASN A 1 211 ? -1.248 -12.274 11.343 1.00 94.75 211 ASN A C 1
ATOM 1671 O O . ASN A 1 211 ? -2.315 -12.863 11.548 1.00 94.75 211 ASN A O 1
ATOM 1675 N N . ALA A 1 212 ? -0.971 -11.703 10.167 1.00 95.62 212 ALA A N 1
ATOM 1676 C CA . ALA A 1 212 ? -1.881 -11.746 9.025 1.00 95.62 212 ALA A CA 1
ATOM 1677 C C . ALA A 1 212 ? -2.077 -13.184 8.520 1.00 95.62 212 ALA A C 1
ATOM 1679 O O . ALA A 1 212 ? -3.214 -13.629 8.369 1.00 95.62 212 ALA A O 1
ATOM 1680 N N . LEU A 1 213 ? -0.988 -13.940 8.348 1.00 94.81 213 LEU A N 1
ATOM 1681 C CA . LEU A 1 213 ? -1.024 -15.341 7.916 1.00 94.81 213 LEU A CA 1
ATOM 1682 C C . LEU A 1 213 ? -1.746 -16.240 8.930 1.00 94.81 213 LEU A C 1
ATOM 1684 O O . LEU A 1 213 ? -2.543 -17.099 8.550 1.00 94.81 213 LEU A O 1
ATOM 1688 N N . GLN A 1 214 ? -1.521 -16.022 10.229 1.00 94.56 214 GLN A N 1
ATOM 1689 C CA . GLN A 1 214 ? -2.239 -16.744 11.279 1.00 94.56 214 GLN A CA 1
ATOM 1690 C C . GLN A 1 214 ? -3.747 -16.467 11.225 1.00 94.56 214 GLN A C 1
ATOM 1692 O O . GLN A 1 214 ? -4.556 -17.384 11.377 1.00 94.56 214 GLN A O 1
ATOM 1697 N N . THR A 1 215 ? -4.128 -15.208 11.012 1.00 93.31 215 THR A N 1
ATOM 1698 C CA . THR A 1 215 ? -5.534 -14.793 10.936 1.00 93.31 215 THR A CA 1
ATOM 1699 C C . THR A 1 215 ? -6.209 -15.364 9.691 1.00 93.31 215 THR A C 1
ATOM 1701 O O . THR A 1 215 ? -7.311 -15.903 9.788 1.00 93.31 215 THR A O 1
ATOM 1704 N N . ALA A 1 216 ? -5.521 -15.337 8.546 1.00 93.44 216 ALA A N 1
ATOM 1705 C CA . ALA A 1 216 ? -6.003 -15.880 7.279 1.00 93.44 216 ALA A CA 1
ATOM 1706 C C . ALA A 1 216 ? -6.424 -17.352 7.377 1.00 93.44 216 ALA A C 1
ATOM 1708 O O . ALA A 1 216 ? -7.441 -17.735 6.806 1.00 93.44 216 ALA A O 1
ATOM 1709 N N . GLY A 1 217 ? -5.707 -18.163 8.165 1.00 89.00 217 GLY A N 1
ATOM 1710 C CA . GLY A 1 217 ? -6.044 -19.574 8.386 1.00 89.00 217 GLY A CA 1
ATOM 1711 C C . GLY A 1 217 ? -7.409 -19.824 9.045 1.00 89.00 217 GLY A C 1
ATOM 1712 O O . GLY A 1 217 ? -7.891 -20.955 9.020 1.00 89.00 217 GLY A O 1
ATOM 1713 N N . ASN A 1 218 ? -8.039 -18.793 9.618 1.00 92.00 218 ASN A N 1
ATOM 1714 C CA . ASN A 1 218 ? -9.343 -18.878 10.282 1.00 92.00 218 ASN A CA 1
ATOM 1715 C C . ASN A 1 218 ? -10.474 -18.190 9.500 1.00 92.00 218 ASN A C 1
ATOM 1717 O O . ASN A 1 218 ? -11.617 -18.204 9.957 1.00 92.00 218 ASN A O 1
ATOM 1721 N N . ILE A 1 219 ? -10.177 -17.581 8.349 1.00 94.31 219 ILE A N 1
ATOM 1722 C CA . ILE A 1 219 ? -11.160 -16.862 7.537 1.00 94.31 219 ILE A CA 1
ATOM 1723 C C . ILE A 1 219 ? -11.616 -17.761 6.390 1.00 94.31 219 ILE A C 1
ATOM 1725 O O . ILE A 1 219 ? -10.809 -18.316 5.647 1.00 94.31 219 ILE A O 1
ATOM 1729 N N . VAL A 1 220 ? -12.932 -17.876 6.226 1.00 91.44 220 VAL A N 1
ATOM 1730 C CA . VAL A 1 220 ? -13.547 -18.547 5.079 1.00 91.44 220 VAL A CA 1
ATOM 1731 C C . VAL A 1 220 ? -14.164 -17.479 4.190 1.00 91.44 220 VAL A C 1
ATOM 1733 O O . VAL A 1 220 ? -15.064 -16.764 4.622 1.00 91.44 220 VAL A O 1
ATOM 1736 N N . LEU A 1 221 ? -13.678 -17.373 2.953 1.00 94.06 221 LEU A N 1
ATOM 1737 C CA . LEU A 1 221 ? -14.251 -16.472 1.960 1.00 94.06 221 LEU A CA 1
ATOM 1738 C C . LEU A 1 221 ? -15.441 -17.145 1.275 1.00 94.06 221 LEU A C 1
ATOM 1740 O O . LEU A 1 221 ? -15.363 -18.285 0.809 1.00 94.06 221 LEU A O 1
ATOM 1744 N N . GLU A 1 222 ? -16.562 -16.433 1.213 1.00 94.50 222 GLU A N 1
ATOM 1745 C CA . GLU A 1 222 ? -17.759 -16.927 0.547 1.00 94.50 222 GLU A CA 1
ATOM 1746 C C . GLU A 1 222 ? -17.626 -16.812 -0.973 1.00 94.50 222 GLU A C 1
ATOM 1748 O O . GLU A 1 222 ? -17.193 -15.799 -1.518 1.00 94.50 222 GLU A O 1
ATOM 1753 N N . ARG A 1 223 ? -18.047 -17.860 -1.687 1.00 96.12 223 ARG A N 1
ATOM 1754 C CA . ARG A 1 223 ? -18.022 -17.873 -3.158 1.00 96.12 223 ARG A CA 1
ATOM 1755 C C . ARG A 1 223 ? -19.113 -16.999 -3.778 1.00 96.12 223 ARG A C 1
ATOM 1757 O O . ARG A 1 223 ? -18.991 -16.591 -4.931 1.00 96.12 223 ARG A O 1
ATOM 1764 N N . CYS A 1 224 ? -20.209 -16.784 -3.060 1.00 95.56 224 CYS A N 1
ATOM 1765 C CA . CYS A 1 224 ? -21.406 -16.131 -3.570 1.00 95.56 224 CYS A CA 1
ATOM 1766 C C . CYS A 1 224 ? -21.830 -15.012 -2.633 1.00 95.56 224 CYS A C 1
ATOM 1768 O O . CYS A 1 224 ? -21.768 -15.180 -1.424 1.00 95.56 224 CYS A O 1
ATOM 1770 N N . THR A 1 225 ? -22.315 -13.910 -3.192 1.00 92.25 225 THR A N 1
ATOM 1771 C CA . THR A 1 225 ? -22.977 -12.864 -2.410 1.00 92.25 225 THR A CA 1
ATOM 1772 C C . THR A 1 225 ? -24.402 -13.280 -2.041 1.00 92.25 225 THR A C 1
ATOM 1774 O O . THR A 1 225 ? -25.006 -14.121 -2.717 1.00 92.25 225 THR A O 1
ATOM 1777 N N . ASP A 1 226 ? -24.998 -12.601 -1.058 1.00 90.06 226 ASP A N 1
ATOM 1778 C CA . ASP A 1 226 ? -26.418 -12.755 -0.696 1.00 90.06 226 ASP A CA 1
ATOM 1779 C C . ASP A 1 226 ? -27.378 -12.550 -1.886 1.00 90.06 226 ASP A C 1
ATOM 1781 O O . ASP A 1 226 ? -28.480 -13.099 -1.925 1.00 90.06 226 ASP A O 1
ATOM 1785 N N . GLY A 1 227 ? -26.956 -11.775 -2.892 1.00 90.88 227 GLY A N 1
ATOM 1786 C CA . GLY A 1 227 ? -27.701 -11.525 -4.129 1.00 90.88 227 GLY A CA 1
ATOM 1787 C C . GLY A 1 227 ? -27.599 -12.639 -5.179 1.00 90.88 227 GLY A C 1
ATOM 1788 O O . GLY A 1 227 ? -28.130 -12.479 -6.278 1.00 90.88 227 GLY A O 1
ATOM 1789 N N . GLY A 1 228 ? -26.907 -13.744 -4.880 1.00 93.00 228 GLY A N 1
ATOM 1790 C CA . GLY A 1 228 ? -26.749 -14.894 -5.774 1.00 93.00 228 GLY A CA 1
ATOM 1791 C C . GLY A 1 228 ? -25.694 -14.723 -6.873 1.00 93.00 228 GLY A C 1
ATOM 1792 O O . GLY A 1 228 ? -25.633 -15.548 -7.786 1.00 93.00 228 GLY A O 1
ATOM 1793 N N . LEU A 1 229 ? -24.862 -13.676 -6.813 1.00 94.81 229 LEU A N 1
ATOM 1794 C CA . LEU A 1 229 ? -23.713 -13.529 -7.711 1.00 94.81 229 LEU A CA 1
ATOM 1795 C C . LEU A 1 229 ? -22.555 -14.358 -7.165 1.00 94.81 229 LEU A C 1
ATOM 1797 O O . LEU A 1 229 ? -22.101 -14.109 -6.053 1.00 94.81 229 LEU A O 1
ATOM 1801 N N . CYS A 1 230 ? -22.083 -15.326 -7.946 1.00 96.19 230 CYS A N 1
ATOM 1802 C CA . CYS A 1 230 ? -21.028 -16.246 -7.537 1.00 96.19 230 CYS A CA 1
ATOM 1803 C C . CYS A 1 230 ? -19.782 -16.105 -8.406 1.00 96.19 230 CYS A C 1
ATOM 1805 O O . CYS A 1 230 ? -19.884 -15.949 -9.626 1.00 96.19 230 CYS A O 1
ATOM 1807 N N . LEU A 1 231 ? -18.620 -16.257 -7.779 1.00 95.62 231 LEU A N 1
ATOM 1808 C CA . LEU A 1 231 ? -17.346 -16.417 -8.468 1.00 95.62 231 LEU A CA 1
ATOM 1809 C C . LEU A 1 231 ? -17.205 -17.838 -9.050 1.00 95.62 231 LEU A C 1
ATOM 1811 O O . LEU A 1 231 ? -17.873 -18.771 -8.571 1.00 95.62 231 LEU A O 1
ATOM 1815 N N . PRO A 1 232 ? -16.375 -18.018 -10.100 1.00 93.31 232 PRO A N 1
ATOM 1816 C CA . PRO A 1 232 ? -16.135 -19.329 -10.702 1.00 93.31 232 PRO A CA 1
ATOM 1817 C C . PRO A 1 232 ? -15.606 -20.340 -9.682 1.00 93.31 232 PRO A C 1
ATOM 1819 O O . PRO A 1 232 ? -16.166 -21.426 -9.553 1.00 93.31 232 PRO A O 1
ATOM 1822 N N . GLU A 1 233 ? -14.611 -19.926 -8.903 1.00 93.25 233 GLU A N 1
ATOM 1823 C CA . GLU A 1 233 ? -13.979 -20.702 -7.840 1.00 93.25 233 GLU A CA 1
ATOM 1824 C C . GLU A 1 233 ? -14.190 -20.013 -6.486 1.00 93.25 233 GLU A C 1
ATOM 1826 O O . GLU A 1 233 ? -14.505 -18.822 -6.420 1.00 93.25 233 GLU A O 1
ATOM 1831 N N . THR A 1 234 ? -14.065 -20.771 -5.395 1.00 94.50 234 THR A N 1
ATOM 1832 C CA . THR A 1 234 ? -14.086 -20.193 -4.045 1.00 94.50 234 THR A CA 1
ATOM 1833 C C . THR A 1 234 ? -12.802 -19.395 -3.824 1.00 94.50 234 THR A C 1
ATOM 1835 O O . THR A 1 234 ? -11.726 -19.982 -3.970 1.00 94.50 234 THR A O 1
ATOM 1838 N N . PRO A 1 235 ? -12.891 -18.111 -3.437 1.00 95.94 235 PRO A N 1
ATOM 1839 C CA . PRO A 1 235 ? -11.707 -17.308 -3.181 1.00 95.94 235 PRO A CA 1
ATOM 1840 C C . PRO A 1 235 ? -10.840 -17.873 -2.066 1.00 95.94 235 PRO A C 1
ATOM 1842 O O . PRO A 1 235 ? -11.338 -18.474 -1.108 1.00 95.94 235 PRO A O 1
ATOM 1845 N N . LYS A 1 236 ? -9.541 -17.615 -2.157 1.00 93.81 236 LYS A N 1
ATOM 1846 C CA . LYS A 1 236 ? -8.563 -17.975 -1.128 1.00 93.81 236 LYS A CA 1
ATOM 1847 C C . LYS A 1 236 ? -7.814 -16.747 -0.626 1.00 93.81 236 LYS A C 1
ATOM 1849 O O . LYS A 1 236 ? -7.754 -15.713 -1.287 1.00 93.81 236 LYS A O 1
ATOM 1854 N N . ILE A 1 237 ? -7.220 -16.904 0.551 1.00 95.38 237 ILE A N 1
ATOM 1855 C CA . ILE A 1 237 ? -6.235 -15.970 1.088 1.00 95.38 237 ILE A CA 1
ATOM 1856 C C . ILE A 1 237 ? -4.864 -16.626 0.935 1.00 95.38 237 ILE A C 1
ATOM 1858 O O . ILE A 1 237 ? -4.717 -17.802 1.282 1.00 95.38 237 ILE A O 1
ATOM 1862 N N . SER A 1 238 ? -3.887 -15.895 0.404 1.00 88.88 238 SER A N 1
ATOM 1863 C CA . SER A 1 238 ? -2.513 -16.379 0.212 1.00 88.88 238 SER A CA 1
ATOM 1864 C C . SER A 1 238 ? -1.480 -15.337 0.578 1.00 88.88 238 SER A C 1
ATOM 1866 O O . SER A 1 238 ? -1.680 -14.177 0.153 1.00 88.88 238 SER A O 1
#

Solvent-accessible surface area (backbone atoms only — not comparable to full-atom values): 14882 Å² total; per-residue (Å²): 137,84,78,88,84,86,86,87,88,86,82,89,78,89,79,81,88,78,81,78,76,80,74,75,55,66,66,61,56,49,50,52,51,49,53,52,52,53,50,51,64,70,67,46,76,73,77,70,72,77,72,48,46,67,73,22,36,33,43,35,21,64,40,68,73,66,46,53,56,57,60,72,64,41,39,85,65,46,80,45,77,56,98,86,43,62,37,39,31,27,33,47,98,88,35,49,34,35,40,32,67,30,52,80,59,70,68,39,29,50,54,45,51,50,52,46,60,69,48,31,37,62,80,47,79,47,79,46,70,88,80,84,79,85,55,91,90,58,59,86,76,48,44,77,66,70,65,54,48,62,62,67,81,44,57,48,78,35,46,80,51,99,80,60,67,51,70,66,90,91,61,72,62,94,50,83,57,62,84,49,38,34,28,33,61,45,79,46,81,59,91,94,54,96,62,75,44,80,44,49,75,45,67,50,59,65,70,62,48,54,53,48,57,60,51,48,77,75,60,81,60,72,39,51,49,98,87,70,56,62,50,96,59,67,36,51,74,84

Secondary structure (DSSP, 8-state):
-------------------------HHHHHHHHHHHHHHHHHHS--------EEEEEEEEESSHHHHHHHHHT-EEEEEEEETTEEEEEEEETTEEEEEEE--SSHHHHHHHHHHHHHHEEEEEEEEE------STT--TT-B---SEEE-TT-EEEPEE-SSSEE--TTS---S--BTTEEE-PEEE--TT-SSPEEESEEEPPHHHHHHHHHHHTT----SB-TTS-B-SS---B-

pLDDT: mean 84.99, std 19.43, range [29.06, 98.44]

Radius of gyration: 35.14 Å; Cα contacts (8 Å, |Δi|>4): 286; chains: 1; bounding box: 74×108×64 Å